Protein AF-A0A8S9L571-F1 (afdb_monomer)

Solvent-accessible surface area (backbone atoms only — not comparable to full-atom values): 12052 Å² total; per-residue (Å²): 140,82,84,81,72,84,77,60,64,69,62,56,54,54,51,51,52,51,51,52,52,53,50,51,54,52,52,52,53,50,52,54,52,49,55,51,51,52,53,53,51,50,51,54,49,54,54,48,53,52,49,52,56,48,51,53,53,51,50,56,49,49,51,56,51,50,52,58,46,54,52,49,52,52,53,52,50,50,51,54,48,52,55,50,48,55,52,50,51,48,54,49,51,53,33,52,47,52,47,47,58,59,61,56,60,64,60,52,68,62,55,65,74,49,74,81,46,97,85,6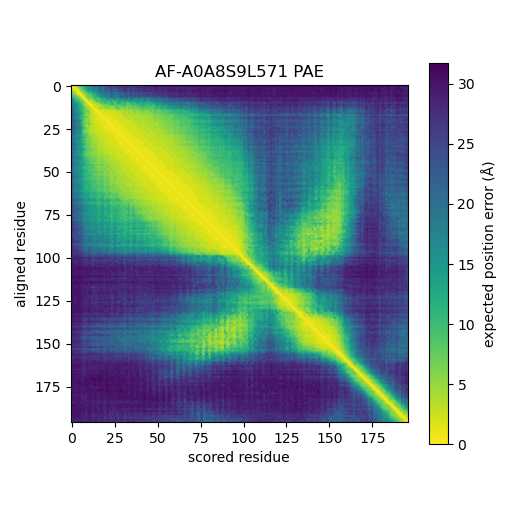7,61,67,66,62,55,51,50,54,52,57,53,52,53,53,55,34,58,52,29,64,66,47,45,63,63,49,51,53,56,61,50,61,68,71,52,82,80,84,72,76,86,80,73,76,87,80,80,73,84,77,82,84,81,90,76,90,71,83,88,75,80,87,83,89,80,82,82,93,83,70,86,79,81,76,80,133

Radius of gyration: 46.78 Å; Cα contacts (8 Å, |Δi|>4): 27; chains: 1; bounding box: 89×38×155 Å

pLDDT: mean 74.62, std 20.35, range [36.88, 98.44]

Sequence (196 aa):
MRSSGPIDERGGLNLLGSAIEASHREAMIYRFKAKKAEKDLARMRDEMLARDAQLARDHARAVRKAERKGKREIVELMKTHASQFQVEYRNLKDAFTSLSDFRECRGSVGSLWKTRADDYVFEKEMELMKGGMKDHARAEALIPPIDGRIQGFWDPILVSPDTIETTTEFSGDCGEVDRHADAFGASLSGDFYFEP

Structure (mmCIF, N/CA/C/O backbone):
data_AF-A0A8S9L571-F1
#
_entry.id   AF-A0A8S9L571-F1
#
loop_
_atom_site.group_PDB
_atom_site.id
_atom_site.type_symbol
_atom_site.label_atom_id
_atom_site.label_alt_id
_atom_site.label_comp_id
_atom_site.label_asym_id
_atom_site.label_entity_id
_atom_site.label_seq_id
_atom_site.pdbx_PDB_ins_code
_atom_site.Cartn_x
_atom_site.Cartn_y
_atom_site.Cartn_z
_atom_site.occupancy
_atom_site.B_iso_or_equiv
_atom_site.auth_seq_id
_atom_site.auth_comp_id
_atom_site.auth_asym_id
_atom_site.auth_atom_id
_atom_site.pdbx_PDB_model_num
ATOM 1 N N . MET A 1 1 ? 33.410 22.262 -88.755 1.00 43.38 1 MET A N 1
ATOM 2 C CA . MET A 1 1 ? 33.967 20.915 -88.510 1.00 43.38 1 MET A CA 1
ATOM 3 C C . MET A 1 1 ? 34.550 20.879 -87.101 1.00 43.38 1 MET A C 1
ATOM 5 O O . MET A 1 1 ? 35.574 21.506 -86.876 1.00 43.38 1 MET A O 1
ATOM 9 N N . ARG A 1 2 ? 33.887 20.229 -86.135 1.00 41.31 2 ARG A N 1
ATOM 10 C CA . ARG A 1 2 ? 34.512 19.855 -84.854 1.00 41.31 2 ARG A CA 1
ATOM 11 C C . ARG A 1 2 ? 34.669 18.341 -84.869 1.00 41.31 2 ARG A C 1
ATOM 13 O O . ARG A 1 2 ? 33.676 17.624 -84.894 1.00 41.31 2 ARG A O 1
ATOM 20 N N . SER A 1 3 ? 35.917 17.899 -84.957 1.00 45.97 3 SER A N 1
ATOM 21 C CA . SER A 1 3 ? 36.306 16.496 -84.863 1.00 45.97 3 SER A CA 1
ATOM 22 C C . SER A 1 3 ? 36.017 16.010 -83.441 1.00 45.97 3 SER A C 1
ATOM 24 O O . SER A 1 3 ? 36.618 16.515 -82.494 1.00 45.97 3 SER A O 1
ATOM 26 N N . SER A 1 4 ? 35.063 15.090 -83.284 1.00 51.41 4 SER A N 1
ATOM 27 C CA . SER A 1 4 ? 34.930 14.302 -82.055 1.00 51.41 4 SER A CA 1
ATOM 28 C C . SER A 1 4 ? 35.933 13.159 -82.154 1.00 51.41 4 SER A C 1
ATOM 30 O O . SER A 1 4 ? 35.751 12.247 -82.957 1.00 51.41 4 SER A O 1
ATOM 32 N N . GLY A 1 5 ? 37.028 13.258 -81.400 1.00 61.16 5 GLY A N 1
ATOM 33 C CA . GLY A 1 5 ? 37.978 12.158 -81.243 1.00 61.16 5 GLY A CA 1
ATOM 34 C C . GLY A 1 5 ? 37.332 10.980 -80.501 1.00 61.16 5 GLY A C 1
ATOM 35 O O . GLY A 1 5 ? 36.377 11.195 -79.750 1.00 61.16 5 GLY A O 1
ATOM 36 N N . PRO A 1 6 ? 37.816 9.742 -80.707 1.00 54.81 6 PRO A N 1
ATOM 37 C CA . PRO A 1 6 ? 37.241 8.565 -80.073 1.00 54.81 6 PRO A CA 1
ATOM 38 C C . PRO A 1 6 ? 37.424 8.675 -78.557 1.00 54.81 6 PRO A C 1
ATOM 40 O O . PRO A 1 6 ? 38.544 8.809 -78.065 1.00 54.81 6 PRO A O 1
ATOM 43 N N . ILE A 1 7 ? 36.314 8.659 -77.820 1.00 60.38 7 ILE A N 1
ATOM 44 C CA . ILE A 1 7 ? 36.330 8.519 -76.365 1.00 60.38 7 ILE A CA 1
ATOM 45 C C . ILE A 1 7 ? 36.951 7.150 -76.081 1.00 60.38 7 ILE A C 1
ATOM 47 O O . ILE A 1 7 ? 36.473 6.137 -76.585 1.00 60.38 7 ILE A O 1
ATOM 51 N N . ASP A 1 8 ? 38.042 7.124 -75.319 1.00 58.91 8 ASP A N 1
ATOM 52 C CA . ASP A 1 8 ? 38.691 5.887 -74.890 1.00 58.91 8 ASP A CA 1
ATOM 53 C 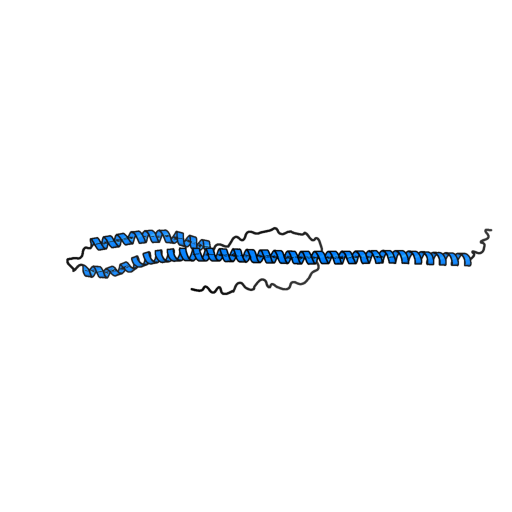C . ASP A 1 8 ? 37.778 5.161 -73.887 1.00 58.91 8 ASP A C 1
ATOM 55 O O . ASP A 1 8 ? 37.855 5.358 -72.673 1.00 58.91 8 ASP A O 1
ATOM 59 N N . GLU A 1 9 ? 36.853 4.351 -74.410 1.00 62.47 9 GLU A N 1
ATOM 60 C CA . GLU A 1 9 ? 35.864 3.570 -73.653 1.00 62.47 9 GLU A CA 1
ATOM 61 C C . GLU A 1 9 ? 36.517 2.697 -72.569 1.00 62.47 9 GLU A C 1
ATOM 63 O O . GLU A 1 9 ? 35.931 2.469 -71.509 1.00 62.47 9 GLU A O 1
ATOM 68 N N . ARG A 1 10 ? 37.770 2.269 -72.777 1.00 61.88 10 ARG A N 1
ATOM 69 C CA . ARG A 1 10 ? 38.539 1.508 -71.782 1.00 61.88 10 ARG A CA 1
ATOM 70 C C . ARG A 1 10 ? 38.936 2.350 -70.570 1.00 61.88 10 ARG A C 1
ATOM 72 O O . ARG A 1 10 ? 38.896 1.844 -69.452 1.00 61.88 10 ARG A O 1
ATOM 79 N N . GLY A 1 11 ? 39.276 3.625 -70.760 1.00 68.94 11 GLY A N 1
ATOM 80 C CA . GLY A 1 11 ? 39.595 4.542 -69.663 1.00 68.94 11 GLY A CA 1
ATOM 81 C C . GLY A 1 11 ? 38.384 4.834 -68.769 1.00 68.94 11 GLY A C 1
ATOM 82 O O . GLY A 1 11 ? 38.498 4.814 -67.542 1.00 68.94 11 GLY A O 1
ATOM 83 N N . GLY A 1 12 ? 37.206 5.030 -69.371 1.00 73.94 12 GLY A N 1
ATOM 84 C CA . GLY A 1 12 ? 35.953 5.279 -68.645 1.00 73.94 12 GLY A CA 1
ATOM 85 C C . GLY A 1 12 ? 35.478 4.089 -67.801 1.00 73.94 12 GLY A C 1
ATOM 86 O O . GLY A 1 12 ? 35.046 4.272 -66.661 1.00 73.94 12 GLY A O 1
ATOM 87 N N . LEU A 1 13 ? 35.615 2.862 -68.317 1.00 74.62 13 LEU A N 1
ATOM 88 C CA . LEU A 1 13 ? 35.240 1.635 -67.599 1.00 74.62 13 LEU A CA 1
ATOM 89 C C . LEU A 1 13 ? 36.106 1.392 -66.347 1.00 74.62 13 LEU A C 1
ATOM 91 O O . LEU A 1 13 ? 35.585 0.982 -65.309 1.00 74.62 13 LEU A O 1
ATOM 95 N N . ASN A 1 14 ? 37.403 1.715 -66.400 1.00 80.19 14 ASN A N 1
ATOM 96 C CA . ASN A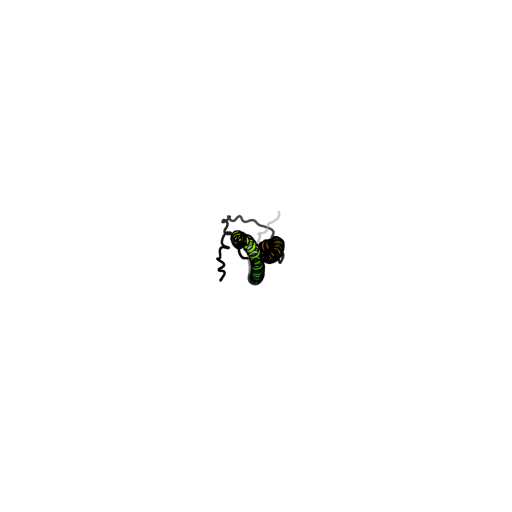 1 14 ? 38.316 1.579 -65.256 1.00 80.19 14 ASN A CA 1
ATOM 97 C C . ASN A 1 14 ? 38.022 2.591 -64.128 1.00 80.19 14 ASN A C 1
ATOM 99 O O . ASN A 1 14 ? 38.144 2.268 -62.941 1.00 80.19 14 ASN A O 1
ATOM 103 N N . LEU A 1 15 ? 37.596 3.808 -64.486 1.00 86.06 15 LEU A N 1
ATOM 104 C CA . LEU A 1 15 ? 37.177 4.848 -63.537 1.00 86.06 15 LEU A CA 1
ATOM 105 C C . LEU A 1 15 ? 35.889 4.459 -62.803 1.00 86.06 15 LEU A C 1
ATOM 107 O O . LEU A 1 15 ? 35.807 4.603 -61.583 1.00 86.06 15 LEU A O 1
ATOM 111 N N . LEU A 1 16 ? 34.907 3.914 -63.529 1.00 88.44 16 LEU A N 1
ATOM 112 C CA . LEU A 1 16 ? 33.658 3.425 -62.945 1.00 88.44 16 LEU A CA 1
ATOM 113 C C . LEU A 1 16 ? 33.908 2.264 -61.970 1.00 88.44 16 LEU A C 1
ATOM 115 O O . LEU A 1 16 ? 33.371 2.271 -60.863 1.00 88.44 16 LEU A O 1
ATOM 119 N N . GLY A 1 17 ? 34.761 1.304 -62.345 1.00 91.12 17 GLY A N 1
ATOM 120 C CA . GLY A 1 17 ? 35.149 0.199 -61.463 1.00 91.12 17 GLY A CA 1
ATOM 121 C C . GLY A 1 17 ? 35.799 0.685 -60.162 1.00 91.12 17 GLY A C 1
ATOM 122 O O . GLY A 1 17 ? 35.406 0.253 -59.079 1.00 91.12 17 GLY A O 1
ATOM 123 N N . SER A 1 18 ? 36.709 1.660 -60.256 1.00 91.75 18 SER A N 1
ATOM 124 C CA . SER A 1 18 ? 37.362 2.272 -59.085 1.00 91.75 18 SER A CA 1
ATOM 125 C C . SER A 1 18 ? 36.369 3.009 -58.175 1.00 91.75 18 SER A C 1
ATOM 127 O O . SER A 1 18 ? 36.456 2.912 -56.951 1.00 91.75 18 SER A O 1
ATOM 129 N N . ALA A 1 19 ? 35.398 3.722 -58.755 1.00 92.88 19 ALA A N 1
ATOM 130 C CA . ALA A 1 19 ? 34.364 4.430 -58.000 1.00 92.88 19 ALA A CA 1
ATOM 131 C C . ALA A 1 19 ? 33.420 3.468 -57.257 1.00 92.88 19 ALA A C 1
ATOM 133 O O . ALA A 1 19 ? 33.077 3.710 -56.098 1.00 92.88 19 ALA A O 1
ATOM 134 N N . ILE A 1 20 ? 33.040 2.352 -57.891 1.00 93.38 20 ILE A N 1
ATOM 135 C CA . ILE A 1 20 ? 32.232 1.299 -57.257 1.00 93.38 20 ILE A CA 1
ATOM 136 C C . ILE A 1 20 ? 33.006 0.657 -56.103 1.00 93.38 20 ILE A C 1
ATOM 138 O O . ILE A 1 20 ? 32.446 0.458 -55.024 1.00 93.38 20 ILE A O 1
ATOM 142 N N . GLU A 1 21 ? 34.294 0.365 -56.295 1.00 94.19 21 GLU A N 1
ATOM 143 C CA . GLU A 1 21 ? 35.125 -0.226 -55.247 1.00 94.19 21 GLU A CA 1
ATOM 144 C C . GLU A 1 21 ? 35.305 0.723 -54.050 1.00 94.19 21 GLU A C 1
ATOM 146 O O . GLU A 1 21 ? 35.172 0.300 -52.898 1.00 94.19 21 GLU A O 1
ATOM 151 N N . ALA A 1 22 ? 35.534 2.017 -54.299 1.00 95.94 22 ALA A N 1
ATOM 152 C CA . ALA A 1 22 ? 35.599 3.037 -53.253 1.00 95.94 22 ALA A CA 1
ATOM 153 C C . ALA A 1 22 ? 34.271 3.146 -52.484 1.00 95.94 22 ALA A C 1
ATOM 155 O O . ALA A 1 22 ? 34.263 3.068 -51.254 1.00 95.94 22 ALA A O 1
ATOM 156 N N . SER A 1 23 ? 33.144 3.215 -53.201 1.00 96.19 23 SER A N 1
ATOM 157 C CA . SER A 1 23 ? 31.805 3.257 -52.603 1.00 96.19 23 SER A CA 1
ATOM 158 C C . SER A 1 23 ? 31.514 2.014 -51.752 1.00 96.19 23 SER A C 1
ATOM 160 O O . SER A 1 23 ? 30.985 2.116 -50.643 1.00 96.19 23 SER A O 1
ATOM 162 N N . HIS A 1 24 ? 31.923 0.830 -52.216 1.00 97.31 24 HIS A N 1
ATOM 163 C CA . HIS A 1 24 ? 31.774 -0.409 -51.460 1.00 97.31 24 HIS A CA 1
ATOM 164 C C . HIS A 1 24 ? 32.578 -0.388 -50.151 1.00 97.31 24 HIS A C 1
ATOM 166 O O . HIS A 1 24 ? 32.056 -0.756 -49.093 1.00 97.31 24 HIS A O 1
ATOM 172 N N . ARG A 1 25 ? 33.832 0.083 -50.198 1.00 96.12 25 ARG A N 1
ATOM 173 C CA . ARG A 1 25 ? 34.688 0.227 -49.008 1.00 96.12 25 ARG A CA 1
ATOM 174 C C . ARG A 1 25 ? 34.088 1.213 -48.002 1.00 96.12 25 ARG A C 1
ATOM 176 O O . ARG A 1 25 ? 34.035 0.904 -46.812 1.00 96.12 25 ARG A O 1
ATOM 183 N N . GLU A 1 26 ? 33.575 2.352 -48.461 1.00 96.56 26 GLU A N 1
ATOM 184 C CA . GLU A 1 26 ? 32.891 3.329 -47.604 1.00 96.56 26 GLU A CA 1
ATOM 185 C C . GLU A 1 26 ? 31.634 2.740 -46.949 1.00 96.56 26 GLU A C 1
ATOM 187 O O . GLU A 1 26 ? 31.469 2.828 -45.728 1.00 96.56 26 GLU A O 1
ATOM 192 N N . ALA A 1 27 ? 30.782 2.060 -47.723 1.00 97.06 27 ALA A N 1
ATOM 193 C CA . ALA A 1 27 ? 29.576 1.415 -47.209 1.00 97.06 27 ALA A CA 1
ATOM 194 C C . ALA A 1 27 ? 29.890 0.375 -46.117 1.00 97.06 27 ALA A C 1
ATOM 196 O O . ALA A 1 27 ? 29.179 0.292 -45.110 1.00 97.06 27 ALA A O 1
ATOM 197 N N . MET A 1 28 ? 30.975 -0.391 -46.270 1.00 96.88 28 MET A N 1
ATOM 198 C CA . MET A 1 28 ? 31.427 -1.351 -45.257 1.00 96.88 28 MET A CA 1
ATOM 199 C C . MET A 1 28 ? 31.863 -0.669 -43.955 1.00 96.88 28 MET A C 1
ATOM 201 O O . MET A 1 28 ? 31.518 -1.144 -42.869 1.00 96.88 28 MET A O 1
ATOM 205 N N . ILE A 1 29 ? 32.549 0.475 -44.039 1.00 97.19 29 ILE A N 1
ATOM 206 C CA . ILE A 1 29 ? 32.945 1.262 -42.862 1.00 97.19 29 ILE A CA 1
ATOM 207 C C . ILE A 1 29 ? 31.708 1.795 -42.126 1.00 97.19 29 ILE A C 1
ATOM 209 O O . ILE A 1 29 ? 31.632 1.683 -40.899 1.00 97.19 29 ILE A O 1
ATOM 213 N N . TYR A 1 30 ? 30.721 2.336 -42.846 1.00 97.25 30 TYR A N 1
ATOM 214 C CA . TYR A 1 30 ? 29.480 2.820 -42.232 1.00 97.25 30 TYR A CA 1
ATOM 215 C C . TYR A 1 30 ? 28.689 1.698 -41.562 1.00 97.25 30 TYR A C 1
ATOM 217 O O . TYR A 1 30 ? 28.278 1.855 -40.414 1.00 97.25 30 TYR A O 1
ATOM 225 N N . ARG A 1 31 ? 28.539 0.543 -42.221 1.00 97.69 31 ARG A N 1
ATOM 226 C CA . ARG A 1 31 ? 27.874 -0.632 -41.631 1.00 97.69 31 ARG A CA 1
ATOM 227 C C . ARG A 1 31 ? 28.564 -1.099 -40.353 1.00 97.69 31 ARG A C 1
ATOM 229 O O . ARG A 1 31 ? 27.891 -1.409 -39.375 1.00 97.69 31 ARG A O 1
ATOM 236 N N . PHE A 1 32 ? 29.896 -1.123 -40.333 1.00 97.00 32 PHE A N 1
ATOM 237 C CA . PHE A 1 32 ? 30.651 -1.479 -39.133 1.00 97.00 32 PHE A CA 1
ATOM 238 C C . PHE A 1 32 ? 30.404 -0.489 -37.985 1.00 97.00 32 PHE A C 1
ATOM 240 O O . PHE A 1 32 ? 30.131 -0.909 -36.858 1.00 97.00 32 PHE A O 1
ATOM 247 N N . LYS A 1 33 ? 30.448 0.820 -38.271 1.00 97.75 33 LYS A N 1
ATOM 248 C CA . LYS A 1 33 ? 30.155 1.873 -37.285 1.00 97.75 33 LYS A CA 1
ATOM 249 C C . LYS A 1 33 ? 28.720 1.776 -36.758 1.00 97.75 33 LYS A C 1
ATOM 251 O O . LYS A 1 33 ? 28.53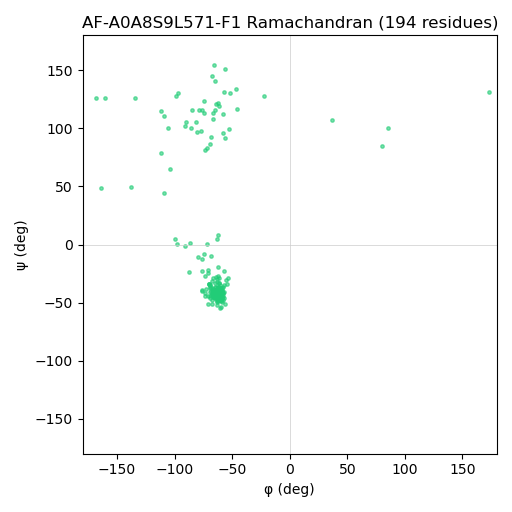1 1.811 -35.545 1.00 97.75 33 LYS A O 1
ATOM 256 N N . ALA A 1 34 ? 27.739 1.590 -37.643 1.00 97.94 34 ALA A N 1
ATOM 257 C CA . ALA A 1 34 ? 26.333 1.421 -37.279 1.00 97.94 34 ALA A CA 1
ATOM 258 C C . ALA A 1 34 ? 26.137 0.203 -36.366 1.00 97.94 34 ALA A C 1
ATOM 260 O O . ALA A 1 34 ? 25.592 0.331 -35.276 1.00 97.94 34 ALA A O 1
ATOM 261 N N . LYS A 1 35 ? 26.708 -0.949 -36.734 1.00 98.00 35 LYS A N 1
ATOM 262 C CA . LYS A 1 35 ? 26.632 -2.175 -35.928 1.00 98.00 35 LYS A CA 1
ATOM 263 C C . LYS A 1 35 ? 27.266 -2.021 -34.542 1.00 98.00 35 LYS A C 1
ATOM 265 O O . LYS A 1 35 ? 26.819 -2.650 -33.585 1.00 98.00 35 LYS A O 1
ATOM 270 N N . LYS A 1 36 ? 28.325 -1.214 -34.414 1.00 97.94 36 LYS A N 1
ATOM 271 C CA . LYS A 1 36 ? 28.920 -0.897 -33.108 1.00 97.94 36 LYS A CA 1
ATOM 272 C C . LYS A 1 36 ? 27.958 -0.057 -32.260 1.00 97.94 36 LYS A C 1
ATOM 274 O O . LYS A 1 36 ? 27.701 -0.425 -31.119 1.00 97.94 36 LYS A O 1
ATOM 279 N N . ALA A 1 37 ? 27.383 0.996 -32.840 1.00 98.06 37 ALA A N 1
ATOM 280 C CA . ALA A 1 37 ? 26.411 1.848 -32.160 1.00 98.06 37 ALA A CA 1
ATOM 281 C C . ALA A 1 37 ? 25.143 1.080 -31.743 1.00 98.06 37 ALA A C 1
ATOM 283 O O . ALA A 1 37 ? 24.668 1.250 -30.625 1.00 98.06 37 ALA A O 1
ATOM 284 N N . GLU A 1 38 ? 24.633 0.180 -32.587 1.00 98.12 38 GLU A N 1
ATOM 285 C CA . GLU A 1 38 ? 23.490 -0.685 -32.259 1.00 98.12 38 GLU A CA 1
ATOM 286 C C . GLU A 1 38 ? 23.767 -1.579 -31.046 1.00 98.12 38 GLU A C 1
ATOM 288 O O . GLU A 1 38 ? 22.922 -1.698 -30.160 1.00 98.12 38 GLU A O 1
ATOM 293 N N . LYS A 1 39 ? 24.964 -2.174 -30.965 1.00 98.31 39 LYS A N 1
ATOM 294 C CA . LYS A 1 39 ? 25.367 -2.975 -29.800 1.00 98.31 39 LYS A CA 1
ATOM 295 C C . LYS A 1 39 ? 25.460 -2.138 -28.528 1.00 98.31 39 LYS A C 1
ATOM 297 O O . LYS A 1 39 ? 25.062 -2.606 -27.465 1.00 98.31 39 LYS A O 1
ATOM 302 N N . ASP A 1 40 ? 25.987 -0.922 -28.629 1.00 98.12 40 ASP A N 1
ATOM 303 C CA . ASP A 1 40 ? 26.080 -0.010 -27.489 1.00 98.12 40 ASP A CA 1
ATOM 304 C C . ASP A 1 40 ? 24.687 0.433 -27.013 1.00 98.12 40 ASP A C 1
ATOM 306 O O . ASP A 1 40 ? 24.428 0.446 -25.811 1.00 98.12 40 ASP A O 1
ATOM 310 N N . LEU A 1 41 ? 23.761 0.705 -27.939 1.00 98.25 41 LEU A N 1
ATOM 311 C CA . LEU A 1 41 ? 22.359 0.994 -27.625 1.00 98.25 41 LEU A CA 1
ATOM 312 C C . LEU A 1 41 ? 21.655 -0.200 -26.971 1.00 98.25 41 LEU A C 1
ATOM 314 O O . LEU A 1 41 ? 20.942 -0.009 -25.989 1.00 98.25 41 LEU A O 1
ATOM 318 N N . ALA A 1 42 ? 21.859 -1.418 -27.483 1.00 98.38 42 ALA A N 1
ATOM 319 C CA . ALA A 1 42 ? 21.296 -2.630 -26.889 1.00 98.38 42 ALA A CA 1
ATOM 320 C C . ALA A 1 42 ? 21.780 -2.815 -25.444 1.00 98.38 42 ALA A C 1
ATOM 322 O O . ALA A 1 42 ? 20.963 -2.973 -24.543 1.00 98.38 42 ALA A O 1
ATOM 323 N N . ARG A 1 43 ? 23.089 -2.660 -25.200 1.00 98.31 43 ARG A N 1
ATOM 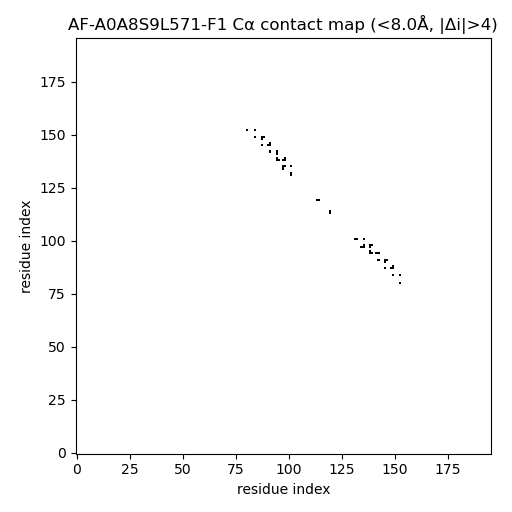324 C CA . ARG A 1 43 ? 23.661 -2.729 -23.848 1.00 98.31 43 ARG A CA 1
ATOM 325 C C . ARG A 1 43 ? 23.047 -1.690 -22.905 1.00 98.31 43 ARG A C 1
ATOM 327 O O . ARG A 1 43 ? 22.675 -2.030 -21.789 1.00 98.31 43 ARG A O 1
ATOM 334 N N . MET A 1 44 ? 22.908 -0.439 -23.347 1.00 98.19 44 MET A N 1
ATOM 335 C CA . MET A 1 44 ? 22.294 0.609 -22.519 1.00 98.19 44 MET A CA 1
ATOM 336 C C . MET A 1 44 ? 20.823 0.319 -22.201 1.00 98.19 44 MET A C 1
ATOM 338 O O . MET A 1 44 ? 20.375 0.603 -21.092 1.00 98.19 44 MET A O 1
ATOM 342 N N . ARG A 1 45 ? 20.070 -0.255 -23.149 1.00 98.44 45 ARG A N 1
ATOM 343 C CA . ARG A 1 45 ? 18.683 -0.683 -22.914 1.00 98.44 45 ARG A CA 1
ATOM 344 C C . ARG A 1 45 ? 18.612 -1.793 -21.871 1.00 98.44 45 ARG A C 1
ATOM 346 O O . ARG A 1 45 ? 17.807 -1.687 -20.953 1.00 98.44 45 ARG A O 1
ATOM 353 N N . ASP A 1 46 ? 19.477 -2.798 -21.966 1.00 98.38 46 ASP A N 1
ATOM 354 C CA . ASP A 1 46 ? 19.522 -3.896 -20.996 1.00 98.38 46 ASP A CA 1
ATOM 355 C C . ASP A 1 46 ? 19.872 -3.392 -19.586 1.00 98.38 46 ASP A C 1
ATOM 357 O O . ASP A 1 46 ? 19.239 -3.780 -18.604 1.00 98.38 46 ASP A O 1
ATOM 361 N N . GLU A 1 47 ? 20.836 -2.473 -19.474 1.00 98.25 47 GLU A N 1
ATOM 362 C CA . GLU A 1 47 ? 21.196 -1.835 -18.201 1.00 98.25 47 GLU A CA 1
ATOM 363 C C . GLU A 1 47 ? 20.043 -1.011 -17.611 1.00 98.25 47 GLU A C 1
ATOM 365 O O . GLU A 1 47 ? 19.810 -1.053 -16.401 1.00 98.25 47 GLU A O 1
ATOM 370 N N . MET A 1 48 ? 19.314 -0.270 -18.448 1.00 98.38 48 MET A N 1
ATOM 371 C CA . MET A 1 48 ? 18.148 0.512 -18.032 1.00 98.38 48 MET A CA 1
ATOM 372 C C . MET A 1 48 ? 17.035 -0.397 -17.510 1.00 98.38 48 MET A C 1
ATOM 374 O O . MET A 1 48 ? 16.576 -0.213 -16.386 1.00 98.38 48 MET A O 1
ATOM 378 N N . LEU A 1 49 ? 16.692 -1.446 -18.263 1.00 98.31 49 LEU A N 1
ATOM 379 C CA . LEU A 1 49 ? 15.697 -2.437 -17.851 1.00 98.31 49 LEU A CA 1
ATOM 380 C C . LEU A 1 49 ? 16.089 -3.133 -16.544 1.00 98.31 49 LEU A C 1
ATOM 382 O O . LEU A 1 49 ? 15.235 -3.388 -15.695 1.00 98.31 49 LEU A O 1
ATOM 386 N N . ALA A 1 50 ? 17.378 -3.417 -16.342 1.00 98.38 50 ALA A N 1
ATOM 387 C CA . ALA A 1 50 ? 17.860 -3.995 -15.093 1.00 98.38 50 ALA A CA 1
ATOM 388 C C . ALA A 1 50 ? 17.657 -3.047 -13.896 1.00 98.38 50 ALA A C 1
ATOM 390 O O . ALA A 1 50 ? 17.268 -3.503 -12.816 1.00 98.38 50 ALA A O 1
ATOM 391 N N . ARG A 1 51 ? 17.883 -1.738 -14.080 1.00 98.38 51 ARG A N 1
ATOM 392 C CA . ARG A 1 51 ? 17.630 -0.719 -13.046 1.00 98.38 51 ARG A CA 1
ATOM 393 C C . ARG A 1 51 ? 16.143 -0.578 -12.750 1.00 98.38 51 ARG A C 1
ATOM 395 O O . ARG A 1 51 ? 15.777 -0.601 -11.578 1.00 98.38 51 ARG A O 1
ATOM 402 N N . ASP A 1 52 ? 15.300 -0.522 -13.775 1.00 98.44 52 ASP A N 1
ATOM 403 C CA . ASP A 1 52 ? 13.846 -0.416 -13.607 1.00 98.44 52 ASP A CA 1
ATOM 404 C C . ASP A 1 52 ? 13.278 -1.649 -12.898 1.00 98.44 52 ASP A C 1
ATOM 406 O O . ASP A 1 52 ? 12.494 -1.534 -11.954 1.00 98.44 52 ASP A O 1
ATOM 410 N N . ALA A 1 53 ? 13.748 -2.846 -13.264 1.00 98.19 53 ALA A N 1
ATOM 411 C CA . ALA A 1 53 ? 13.378 -4.080 -12.579 1.00 98.19 53 ALA A CA 1
ATOM 412 C C . ALA A 1 53 ? 13.810 -4.075 -11.104 1.00 98.19 53 ALA A C 1
ATOM 414 O O . ALA A 1 53 ? 13.094 -4.595 -10.244 1.00 98.19 53 ALA A O 1
ATOM 415 N N . GLN A 1 54 ? 14.973 -3.501 -10.788 1.00 98.44 54 GLN A N 1
ATOM 416 C CA . GLN A 1 54 ? 15.435 -3.370 -9.410 1.00 98.44 54 GLN A CA 1
ATOM 417 C C . GLN A 1 54 ? 14.587 -2.361 -8.625 1.00 98.44 54 GLN A C 1
ATOM 419 O O . GLN A 1 54 ? 14.117 -2.686 -7.535 1.00 98.44 54 GLN A O 1
ATOM 424 N N . LEU A 1 55 ? 14.306 -1.195 -9.211 1.00 98.44 55 LEU A N 1
ATOM 425 C CA . LEU A 1 55 ? 13.444 -0.171 -8.626 1.00 98.44 55 LEU A CA 1
ATOM 426 C C . LEU A 1 55 ? 12.047 -0.728 -8.322 1.00 98.44 55 LEU A C 1
ATOM 428 O O . LEU A 1 55 ? 11.543 -0.560 -7.212 1.00 98.44 55 LEU A O 1
ATOM 432 N N . ALA A 1 56 ? 11.451 -1.464 -9.263 1.00 98.06 56 ALA A N 1
ATOM 433 C CA . ALA A 1 56 ? 10.149 -2.100 -9.080 1.00 98.06 56 ALA A CA 1
ATOM 434 C C . ALA A 1 56 ? 10.155 -3.101 -7.910 1.00 98.06 56 ALA A C 1
ATOM 436 O O . ALA A 1 56 ? 9.216 -3.144 -7.109 1.00 98.06 56 ALA A O 1
ATOM 437 N N . ARG A 1 57 ? 11.231 -3.887 -7.759 1.00 98.12 57 ARG A N 1
ATOM 438 C CA . ARG A 1 57 ? 11.387 -4.817 -6.627 1.00 98.12 57 ARG A CA 1
ATOM 439 C C . ARG A 1 57 ? 11.509 -4.082 -5.300 1.00 98.12 57 ARG A C 1
ATOM 441 O O . ARG A 1 57 ? 10.898 -4.518 -4.321 1.00 98.12 57 ARG A O 1
ATOM 448 N N . ASP A 1 58 ? 12.284 -3.007 -5.254 1.00 98.44 58 ASP A N 1
ATOM 449 C CA . ASP A 1 58 ? 12.498 -2.230 -4.035 1.00 98.44 58 ASP A CA 1
ATOM 450 C C . ASP A 1 58 ? 11.223 -1.485 -3.625 1.00 98.44 58 ASP A C 1
ATOM 452 O O . ASP A 1 58 ? 10.823 -1.555 -2.459 1.00 98.44 58 ASP A O 1
ATOM 456 N N . HIS A 1 59 ? 10.493 -0.921 -4.589 1.00 98.06 59 HIS A N 1
ATOM 457 C CA . HIS A 1 59 ? 9.165 -0.354 -4.368 1.00 98.06 59 HIS A CA 1
ATOM 458 C C . HIS A 1 59 ? 8.186 -1.403 -3.814 1.00 98.06 59 HIS A C 1
ATOM 460 O O . HIS A 1 59 ? 7.585 -1.209 -2.757 1.00 98.06 59 HIS A O 1
ATOM 466 N N . ALA A 1 60 ? 8.095 -2.584 -4.436 1.00 97.62 60 ALA A N 1
ATOM 467 C CA . ALA A 1 60 ? 7.238 -3.670 -3.950 1.00 97.62 60 ALA A CA 1
ATOM 468 C C . ALA A 1 60 ? 7.635 -4.180 -2.548 1.00 97.62 60 ALA A C 1
ATOM 470 O O . ALA A 1 60 ? 6.806 -4.720 -1.806 1.00 97.62 60 ALA A O 1
ATOM 471 N N . ARG A 1 61 ? 8.909 -4.061 -2.154 1.00 98.38 61 ARG A N 1
ATOM 472 C CA . ARG A 1 61 ? 9.361 -4.363 -0.784 1.00 98.38 61 ARG A CA 1
ATOM 473 C C . ARG A 1 61 ? 8.925 -3.276 0.196 1.00 98.38 61 ARG A C 1
ATOM 475 O O . ARG A 1 61 ? 8.467 -3.624 1.287 1.00 98.38 61 ARG A O 1
ATOM 482 N N . ALA A 1 62 ? 9.033 -2.006 -0.188 1.00 97.12 62 ALA A N 1
ATOM 483 C CA . ALA A 1 62 ? 8.602 -0.871 0.621 1.00 97.12 62 ALA A CA 1
ATOM 484 C C . ALA A 1 62 ? 7.091 -0.915 0.891 1.00 97.12 62 ALA A C 1
ATOM 486 O O . ALA A 1 62 ? 6.690 -0.892 2.055 1.00 97.12 62 ALA A O 1
ATOM 487 N N . VAL A 1 63 ? 6.273 -1.122 -0.148 1.00 96.69 63 VAL A N 1
ATOM 488 C CA . VAL A 1 63 ? 4.808 -1.252 -0.030 1.00 96.69 63 VAL A CA 1
ATOM 489 C C . VAL A 1 63 ? 4.432 -2.375 0.936 1.00 96.69 63 VAL A C 1
ATOM 491 O O . VAL A 1 63 ? 3.727 -2.143 1.914 1.00 96.69 63 VAL A O 1
ATOM 494 N N . ARG A 1 64 ? 4.991 -3.581 0.763 1.00 97.19 64 ARG A N 1
ATOM 495 C CA . ARG A 1 64 ? 4.724 -4.706 1.681 1.00 97.19 64 ARG A CA 1
ATOM 496 C C . ARG A 1 64 ? 5.169 -4.423 3.118 1.00 97.19 64 ARG A C 1
ATOM 498 O O . ARG A 1 64 ? 4.647 -5.017 4.061 1.00 97.19 64 ARG A O 1
ATOM 505 N N . LYS A 1 65 ? 6.194 -3.594 3.332 1.00 97.44 65 LYS A N 1
ATOM 506 C CA . LYS A 1 65 ? 6.633 -3.207 4.681 1.00 97.44 65 LYS A CA 1
ATOM 507 C C . LYS A 1 65 ? 5.643 -2.226 5.313 1.00 97.44 65 LYS A C 1
ATOM 509 O O . LYS A 1 65 ? 5.300 -2.422 6.479 1.00 97.44 65 LYS A O 1
ATOM 514 N N . ALA A 1 66 ? 5.185 -1.237 4.549 1.00 94.81 66 ALA A N 1
ATOM 515 C CA . ALA A 1 66 ? 4.172 -0.275 4.970 1.00 94.81 66 ALA A CA 1
ATOM 516 C C . ALA A 1 66 ? 2.841 -0.972 5.290 1.00 94.81 66 ALA A C 1
ATOM 518 O O . ALA A 1 66 ? 2.319 -0.811 6.386 1.00 94.81 66 ALA A O 1
ATOM 519 N N . GLU A 1 67 ? 2.374 -1.865 4.417 1.00 94.50 67 GLU A N 1
ATOM 520 C CA . GLU A 1 67 ? 1.145 -2.640 4.622 1.00 94.50 67 GLU A CA 1
ATOM 521 C C . GLU A 1 67 ? 1.194 -3.467 5.917 1.00 94.50 67 GLU A C 1
ATOM 523 O O . GLU A 1 67 ? 0.283 -3.417 6.743 1.00 94.50 67 GLU A O 1
ATOM 528 N N . ARG A 1 68 ? 2.297 -4.193 6.157 1.00 96.31 68 ARG A N 1
ATOM 529 C CA . ARG A 1 68 ? 2.476 -4.945 7.412 1.00 96.31 68 ARG A CA 1
ATOM 530 C C . ARG A 1 68 ? 2.529 -4.036 8.638 1.00 96.31 68 ARG A C 1
ATOM 532 O O . ARG A 1 68 ? 2.191 -4.490 9.727 1.00 96.31 68 ARG A O 1
ATOM 539 N N . LYS A 1 69 ? 3.006 -2.796 8.495 1.00 95.62 69 LYS A N 1
ATOM 540 C CA . LYS A 1 69 ? 3.015 -1.811 9.581 1.00 95.62 69 LYS A CA 1
ATOM 541 C C . LYS A 1 69 ? 1.592 -1.341 9.881 1.00 95.62 69 LYS A C 1
ATOM 543 O O . LYS A 1 69 ? 1.175 -1.502 11.022 1.00 95.62 69 LYS A O 1
ATOM 548 N N . GLY A 1 70 ? 0.842 -0.913 8.865 1.00 89.62 70 GLY A N 1
ATOM 549 C CA . GLY A 1 70 ? -0.555 -0.501 9.020 1.00 89.62 70 GLY A CA 1
ATOM 550 C C . GLY A 1 70 ? -1.431 -1.610 9.608 1.00 89.62 70 GLY A C 1
ATOM 551 O O . GLY A 1 70 ? -2.188 -1.376 10.542 1.00 89.62 70 GLY A O 1
ATOM 552 N N . LYS A 1 71 ? -1.246 -2.865 9.172 1.00 91.88 71 LYS A N 1
ATOM 553 C CA . LYS A 1 71 ? -1.951 -4.020 9.758 1.00 91.88 71 LYS A CA 1
ATOM 554 C C . LYS A 1 71 ? -1.680 -4.190 11.257 1.00 91.88 71 LYS A C 1
ATOM 556 O O . LYS A 1 71 ? -2.605 -4.493 12.002 1.00 91.88 71 LYS A O 1
ATOM 561 N N . ARG A 1 72 ? -0.438 -3.991 11.715 1.00 94.62 72 ARG A N 1
ATOM 562 C CA . ARG A 1 72 ? -0.111 -4.050 13.152 1.00 94.62 72 ARG A CA 1
ATOM 563 C C . ARG A 1 72 ? -0.751 -2.904 13.927 1.00 94.62 72 ARG A C 1
ATOM 565 O O . ARG A 1 72 ? -1.275 -3.144 15.005 1.00 94.62 72 ARG A O 1
ATOM 572 N N . GLU A 1 73 ? -0.723 -1.694 13.378 1.00 93.31 73 GLU A N 1
ATOM 573 C CA . GLU A 1 73 ? -1.338 -0.513 13.998 1.00 93.31 73 GLU A CA 1
ATOM 574 C C . GLU A 1 73 ? -2.854 -0.703 14.170 1.00 93.31 73 GLU A C 1
ATOM 576 O O . GLU A 1 73 ? -3.374 -0.468 15.258 1.00 93.31 73 GLU A O 1
ATOM 581 N N . ILE A 1 74 ? -3.544 -1.237 13.154 1.00 89.62 74 ILE A N 1
ATOM 582 C CA . ILE A 1 74 ? -4.976 -1.566 13.241 1.00 89.62 74 ILE A CA 1
ATOM 583 C C . ILE A 1 74 ? -5.232 -2.639 14.306 1.00 89.62 74 ILE A C 1
ATOM 585 O O . ILE A 1 74 ? -6.143 -2.488 15.113 1.00 89.62 74 ILE A O 1
ATOM 589 N N . VAL A 1 75 ? -4.435 -3.713 14.347 1.00 91.12 75 VAL A N 1
ATOM 590 C CA . VAL A 1 75 ? -4.599 -4.772 15.361 1.00 91.12 75 VAL A CA 1
ATOM 591 C C . VAL A 1 75 ? -4.445 -4.220 16.783 1.00 91.12 75 VAL A C 1
ATOM 593 O O . VAL A 1 75 ? -5.249 -4.552 17.651 1.00 91.12 75 VAL A O 1
ATOM 596 N N . GLU A 1 76 ? -3.451 -3.369 17.037 1.00 93.50 76 GLU A N 1
ATOM 597 C CA . GLU A 1 76 ? -3.262 -2.755 18.359 1.00 93.50 76 GLU A CA 1
ATOM 598 C C . GLU A 1 76 ? -4.385 -1.773 18.720 1.00 93.50 76 GLU A C 1
ATOM 600 O O . GLU A 1 76 ? -4.852 -1.753 19.865 1.00 93.50 76 GLU A O 1
ATOM 605 N N . LEU A 1 77 ? -4.890 -1.017 17.740 1.00 90.38 77 LEU A N 1
ATOM 606 C CA . LEU A 1 77 ? -6.071 -0.177 17.925 1.00 90.38 77 LEU A CA 1
ATOM 607 C C . LEU A 1 77 ? -7.285 -1.027 18.323 1.00 90.38 77 LEU A C 1
ATOM 609 O O . LEU A 1 77 ? -7.941 -0.721 19.315 1.00 90.38 77 LEU A O 1
ATOM 613 N N . MET A 1 78 ? -7.537 -2.136 17.619 1.00 90.44 78 MET A N 1
ATOM 614 C CA . MET A 1 78 ? -8.649 -3.046 17.920 1.00 90.44 78 MET A CA 1
ATOM 615 C C . MET A 1 78 ? -8.537 -3.681 19.308 1.00 90.44 78 MET A C 1
ATOM 617 O O . MET A 1 78 ? -9.546 -3.820 19.992 1.00 90.44 78 MET A O 1
ATOM 621 N N . LYS A 1 79 ? -7.330 -4.020 19.777 1.00 94.56 79 LYS A N 1
ATOM 622 C CA . LYS A 1 79 ? -7.130 -4.513 21.154 1.00 94.56 79 LYS A CA 1
ATOM 623 C C . LYS A 1 79 ? -7.465 -3.457 22.202 1.00 94.56 79 LYS A C 1
ATOM 6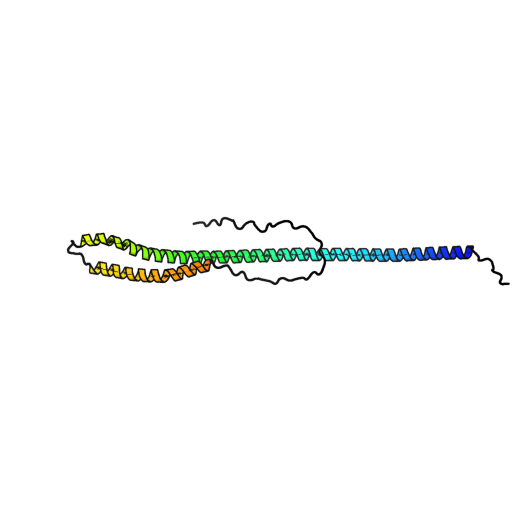25 O O . LYS A 1 79 ? -8.147 -3.753 23.185 1.00 94.56 79 LYS A O 1
ATOM 630 N N . THR A 1 80 ? -6.987 -2.231 21.994 1.00 93.94 80 THR A N 1
ATOM 631 C CA . THR A 1 80 ? -7.269 -1.094 22.884 1.00 93.94 80 THR A CA 1
ATOM 632 C C . THR A 1 80 ? -8.770 -0.855 22.966 1.00 93.94 80 THR A C 1
ATOM 634 O O . THR A 1 80 ? -9.339 -0.733 24.048 1.00 93.94 80 THR A O 1
ATOM 637 N N . HIS A 1 81 ? -9.412 -0.878 21.809 1.00 88.62 81 HIS A N 1
ATOM 638 C CA . HIS A 1 81 ? -10.834 -0.703 21.653 1.00 88.62 81 HIS A CA 1
ATOM 639 C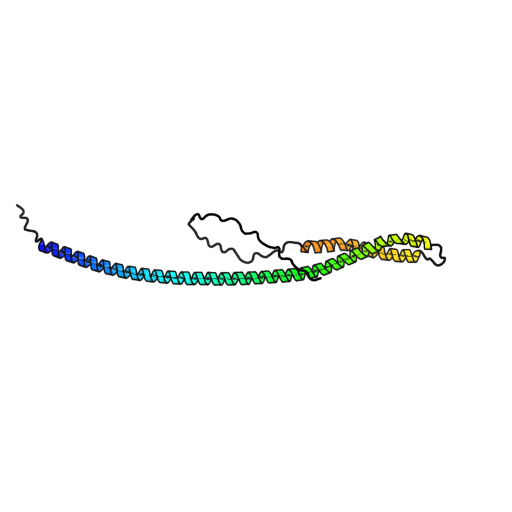 C . HIS A 1 81 ? -11.659 -1.796 22.337 1.00 88.62 81 HIS A C 1
ATOM 641 O O . HIS A 1 81 ? -12.544 -1.493 23.130 1.00 88.62 81 HIS A O 1
ATOM 647 N N . ALA A 1 82 ? -11.313 -3.068 22.118 1.00 89.06 82 ALA A N 1
ATOM 648 C CA . ALA A 1 82 ? -11.953 -4.201 22.781 1.00 89.06 82 ALA A CA 1
ATOM 649 C C . ALA A 1 82 ? -11.829 -4.109 24.310 1.00 89.06 82 ALA A C 1
ATOM 651 O O . ALA A 1 82 ? -12.791 -4.372 25.029 1.00 89.06 82 ALA A O 1
ATOM 652 N N . SER A 1 83 ? -10.666 -3.674 24.806 1.00 92.50 83 SER A N 1
ATOM 653 C CA . SER A 1 83 ? -10.423 -3.492 26.241 1.00 92.50 83 SER A CA 1
ATOM 654 C C . SER A 1 83 ? -11.297 -2.377 26.826 1.00 92.50 83 SER A C 1
ATOM 656 O O . SER A 1 83 ? -11.908 -2.550 27.878 1.00 92.50 83 SER A O 1
ATOM 658 N N . GLN A 1 84 ? -11.393 -1.238 26.136 1.00 91.94 84 GLN A N 1
ATOM 659 C CA . GLN A 1 84 ? -12.253 -0.126 26.550 1.00 91.94 84 GLN A CA 1
ATOM 660 C C . GLN A 1 84 ? -13.736 -0.503 26.492 1.00 91.94 84 GLN A C 1
ATOM 662 O O . GLN A 1 84 ? -14.470 -0.254 27.448 1.00 91.94 84 GLN A O 1
ATOM 667 N N . PHE A 1 85 ? -14.163 -1.170 25.418 1.00 88.75 85 PHE A N 1
ATOM 668 C CA . PHE A 1 85 ? -15.519 -1.686 25.276 1.00 88.75 85 PHE A CA 1
ATOM 669 C C . PHE A 1 85 ? -15.875 -2.650 26.409 1.00 88.75 85 PHE A C 1
ATOM 671 O O . PHE A 1 85 ? -16.939 -2.517 27.000 1.00 88.75 85 PHE A O 1
ATOM 678 N N . GLN A 1 86 ? -14.985 -3.579 26.774 1.00 92.50 86 GLN A N 1
ATOM 679 C CA . GLN A 1 86 ? -15.227 -4.518 27.872 1.00 92.50 86 GLN A CA 1
ATOM 680 C C . GLN A 1 86 ? -15.488 -3.795 29.205 1.00 92.50 86 GLN A C 1
ATOM 682 O O . GLN A 1 86 ? -16.372 -4.198 29.965 1.00 92.50 86 GLN A O 1
ATOM 687 N N . VAL A 1 87 ? -14.736 -2.726 29.486 1.00 93.19 87 VAL A N 1
ATOM 688 C CA . VAL A 1 87 ? -14.908 -1.909 30.697 1.00 93.19 87 VAL A CA 1
ATOM 689 C C . VAL A 1 87 ? -16.238 -1.159 30.667 1.00 93.19 87 VAL A C 1
ATOM 691 O O . VAL A 1 87 ? -17.013 -1.257 31.616 1.00 93.19 87 VAL A O 1
ATOM 694 N N . GLU A 1 88 ? -16.530 -0.445 29.580 1.00 90.44 88 GLU A N 1
ATOM 695 C CA . GLU A 1 88 ? -17.771 0.328 29.451 1.00 90.44 88 GLU A CA 1
ATOM 696 C C . GLU A 1 88 ? -19.008 -0.574 29.445 1.00 90.44 88 GLU A C 1
ATOM 698 O O . GLU A 1 88 ? -20.002 -0.270 30.100 1.00 90.44 88 GLU A O 1
ATOM 703 N N . TYR A 1 89 ? -18.931 -1.733 28.792 1.00 84.56 89 TYR A N 1
ATOM 704 C CA . TYR A 1 89 ? -20.003 -2.720 28.792 1.00 84.56 89 TYR A CA 1
ATOM 705 C C . TYR A 1 89 ? -20.266 -3.286 30.192 1.00 84.56 89 TYR A C 1
ATOM 707 O O . TYR A 1 89 ? -21.422 -3.463 30.581 1.00 84.56 89 TYR A O 1
ATOM 715 N N . ARG A 1 90 ? -19.218 -3.536 30.991 1.00 92.00 90 ARG A N 1
ATOM 716 C CA . ARG A 1 90 ? -19.388 -3.931 32.398 1.00 92.00 90 ARG A CA 1
ATOM 717 C C . ARG A 1 90 ? -20.077 -2.826 33.199 1.00 92.00 90 ARG A C 1
ATOM 719 O O . ARG A 1 90 ? -21.061 -3.113 33.871 1.00 92.00 90 ARG A O 1
ATOM 726 N N . ASN A 1 91 ? -19.625 -1.579 33.064 1.00 89.88 91 ASN A N 1
ATOM 727 C CA . ASN A 1 91 ? -20.247 -0.434 33.736 1.00 89.88 91 ASN A CA 1
ATOM 728 C C . ASN A 1 91 ? -21.728 -0.288 33.358 1.00 89.88 91 ASN A C 1
ATOM 730 O O . ASN A 1 91 ? -22.573 -0.034 34.216 1.00 89.88 91 ASN A O 1
ATOM 734 N N . LEU A 1 92 ? -22.046 -0.478 32.075 1.00 85.19 92 LEU A N 1
ATOM 735 C CA . LEU A 1 92 ? -23.414 -0.454 31.574 1.00 85.19 92 LEU A CA 1
ATOM 736 C C . LEU A 1 92 ? -24.255 -1.560 32.223 1.00 85.19 92 LEU A C 1
ATOM 738 O O . LEU A 1 92 ? -25.348 -1.297 32.723 1.00 85.19 92 LEU A O 1
ATOM 742 N N . LYS A 1 93 ? -23.735 -2.791 32.267 1.00 87.88 93 LYS A N 1
ATOM 743 C CA . LYS A 1 93 ? -24.401 -3.936 32.900 1.00 87.88 93 LYS A CA 1
ATOM 744 C C . LYS A 1 93 ? -24.650 -3.709 34.395 1.00 87.88 93 LYS A C 1
ATOM 746 O O . LYS A 1 93 ? -25.736 -4.028 34.880 1.00 87.88 93 LYS A O 1
ATOM 751 N N . ASP A 1 94 ? -23.691 -3.134 35.113 1.00 84.94 94 ASP A N 1
ATOM 752 C CA . ASP A 1 94 ? -23.817 -2.829 36.543 1.00 84.94 94 ASP A CA 1
ATOM 753 C C . ASP A 1 94 ? -24.879 -1.742 36.795 1.00 84.94 94 ASP A C 1
ATOM 755 O O . ASP A 1 94 ? -25.696 -1.859 37.717 1.00 84.94 94 ASP A O 1
ATOM 759 N N . ALA A 1 95 ? -24.945 -0.727 35.923 1.00 83.31 95 ALA A N 1
ATOM 760 C CA . ALA A 1 95 ? -26.002 0.281 35.955 1.00 83.31 95 ALA A CA 1
ATOM 761 C C . ALA A 1 95 ? -27.386 -0.352 35.718 1.00 83.31 95 ALA A C 1
ATOM 763 O O . ALA A 1 95 ? -28.309 -0.121 36.497 1.00 83.31 95 ALA A O 1
ATOM 764 N N . PHE A 1 96 ? -27.530 -1.215 34.706 1.00 76.75 96 PHE A N 1
ATOM 765 C CA . PHE A 1 96 ? -28.786 -1.929 34.437 1.00 76.75 96 PHE A CA 1
ATOM 766 C C . PHE A 1 96 ? -29.188 -2.911 35.541 1.00 76.75 96 PHE A C 1
ATOM 768 O O . PHE A 1 96 ? -30.382 -3.084 35.790 1.00 76.75 96 PHE A O 1
ATOM 775 N N . THR A 1 97 ? -28.223 -3.540 36.212 1.00 82.81 97 THR A N 1
ATOM 776 C CA . THR A 1 97 ? -28.491 -4.415 37.364 1.00 82.81 97 THR A CA 1
ATOM 777 C C . THR A 1 97 ? -29.086 -3.593 38.506 1.00 82.81 97 THR A C 1
ATOM 779 O O . THR A 1 97 ? -30.174 -3.907 38.975 1.00 82.81 97 THR A O 1
ATOM 782 N N . SER A 1 98 ? -28.486 -2.438 38.815 1.00 75.56 98 SER A N 1
ATOM 783 C CA . SER A 1 98 ? -29.030 -1.479 39.791 1.00 75.56 98 SER A CA 1
ATOM 784 C C . SER A 1 98 ? -30.449 -0.998 39.436 1.00 75.56 98 SER A C 1
ATOM 786 O O . SER A 1 98 ? -31.293 -0.818 40.314 1.00 75.56 98 SER A O 1
ATOM 788 N N . LEU A 1 99 ? -30.753 -0.807 38.143 1.00 72.81 99 LEU A N 1
ATOM 789 C CA . LEU A 1 99 ? -32.112 -0.476 37.686 1.00 72.81 99 LEU A CA 1
ATOM 790 C C . LEU A 1 99 ? -33.095 -1.649 37.827 1.00 72.81 99 LEU A C 1
ATOM 792 O O . LEU A 1 99 ? -34.287 -1.431 38.061 1.00 72.81 99 LEU A O 1
ATOM 796 N N . SER A 1 100 ? -32.623 -2.880 37.638 1.00 66.19 100 SER A N 1
ATOM 797 C CA . SER A 1 100 ? -33.446 -4.093 37.675 1.00 66.19 100 SER A CA 1
ATOM 798 C C . SER A 1 100 ? -33.795 -4.495 39.106 1.00 66.19 100 SER A C 1
ATOM 800 O O . SER A 1 100 ? -34.960 -4.798 39.362 1.00 66.19 100 SER A O 1
ATOM 802 N N . ASP A 1 101 ? -32.855 -4.366 40.047 1.00 62.44 101 ASP A N 1
ATOM 803 C CA . ASP A 1 101 ? -33.088 -4.567 41.485 1.00 62.44 101 ASP A CA 1
ATOM 804 C C . ASP A 1 101 ? -34.208 -3.638 42.000 1.00 62.44 101 ASP A C 1
ATOM 806 O O . ASP A 1 101 ? -35.052 -4.023 42.812 1.00 62.44 101 ASP A O 1
ATOM 810 N N . PHE A 1 102 ? -34.308 -2.423 41.446 1.00 56.47 102 PHE A N 1
ATOM 811 C CA . PHE A 1 102 ? -35.416 -1.509 41.737 1.00 56.47 102 PHE A CA 1
ATOM 812 C C . PHE A 1 102 ? -36.764 -1.979 41.158 1.00 56.47 102 PHE A C 1
ATOM 814 O O . PHE A 1 102 ? -37.813 -1.772 41.771 1.00 56.47 102 PHE A O 1
ATOM 821 N N . ARG A 1 103 ? -36.779 -2.631 39.987 1.00 59.22 103 ARG A N 1
ATOM 822 C CA . ARG A 1 103 ? -38.010 -3.225 39.429 1.00 59.22 103 ARG A CA 1
ATOM 823 C C . ARG A 1 103 ? -38.459 -4.450 40.228 1.00 59.22 103 ARG A C 1
ATOM 825 O O . ARG A 1 103 ? -39.666 -4.656 40.372 1.00 59.22 103 ARG A O 1
ATOM 832 N N . GLU A 1 104 ? -37.520 -5.224 40.770 1.00 58.44 104 GLU A N 1
ATOM 833 C CA . GLU A 1 104 ? -37.789 -6.388 41.624 1.00 58.44 104 GLU A CA 1
ATOM 834 C C . GLU A 1 104 ? -38.337 -5.991 43.011 1.00 58.44 104 GLU A C 1
ATOM 836 O O . GLU A 1 104 ? -39.145 -6.717 43.595 1.00 58.44 104 GLU A O 1
ATOM 841 N N . CYS A 1 105 ? -38.088 -4.753 43.461 1.00 55.81 105 CYS A N 1
ATOM 842 C CA . CYS A 1 105 ? -38.775 -4.124 44.600 1.00 55.81 105 CYS A CA 1
ATOM 843 C C . CYS A 1 105 ? -40.297 -3.922 44.419 1.00 55.81 105 CYS A C 1
ATOM 845 O O . CYS A 1 105 ? -40.936 -3.318 45.276 1.00 55.81 105 CYS A O 1
ATOM 847 N N . ARG A 1 106 ? -40.929 -4.456 43.363 1.00 53.75 106 ARG A N 1
ATOM 848 C CA . ARG A 1 106 ? -42.392 -4.643 43.324 1.00 53.75 106 ARG A CA 1
ATOM 849 C C . ARG A 1 106 ? -42.873 -5.883 44.092 1.00 53.75 106 ARG A C 1
ATOM 851 O O . ARG A 1 106 ? -44.071 -6.010 44.337 1.00 53.75 106 ARG A O 1
ATOM 858 N N . GLY A 1 107 ? -41.963 -6.763 44.523 1.00 50.22 107 GLY A N 1
ATOM 859 C CA . GLY A 1 107 ? -42.249 -7.921 45.381 1.00 50.22 107 GLY A CA 1
ATOM 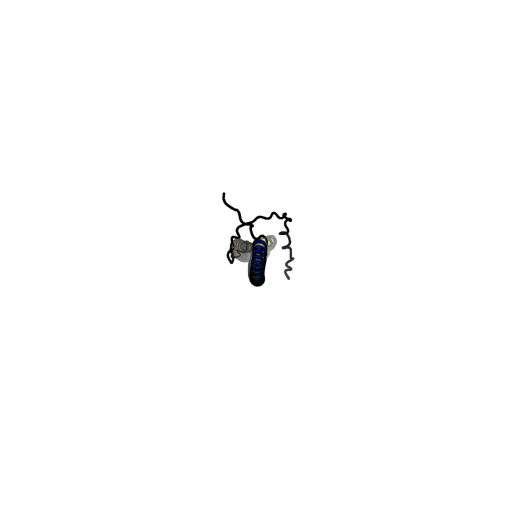860 C C . GLY A 1 107 ? -42.517 -7.593 46.860 1.00 50.22 107 GLY A C 1
ATOM 861 O O . GLY A 1 107 ? -42.975 -8.458 47.606 1.00 50.22 107 GLY A O 1
ATOM 862 N N . SER A 1 108 ? -42.323 -6.345 47.297 1.00 53.59 108 SER A N 1
ATOM 863 C CA . SER A 1 108 ? -42.702 -5.858 48.637 1.00 53.59 108 SER A CA 1
ATOM 864 C C . SER A 1 108 ? -44.219 -5.694 48.827 1.00 53.59 108 SER A C 1
ATOM 866 O O . SER A 1 108 ? -44.691 -5.455 49.933 1.00 53.59 108 SER A O 1
ATOM 868 N N . VAL A 1 109 ? -45.045 -5.994 47.817 1.00 50.94 109 VAL A N 1
ATOM 869 C CA . VAL A 1 109 ? -46.465 -6.317 48.076 1.00 50.94 109 VAL A CA 1
ATOM 870 C C . VAL A 1 109 ? -46.583 -7.507 49.056 1.00 50.94 109 VAL A C 1
ATOM 872 O O . VAL A 1 109 ? -47.572 -7.619 49.778 1.00 50.94 109 VAL A O 1
ATOM 875 N N . GLY A 1 110 ? -45.548 -8.354 49.170 1.00 52.06 110 GLY A N 1
ATOM 876 C CA . GLY A 1 110 ? -45.425 -9.373 50.217 1.00 52.06 110 GLY A CA 1
ATOM 877 C C . GLY A 1 110 ? -45.086 -8.839 51.622 1.00 52.06 110 GLY A C 1
ATOM 878 O O . GLY A 1 110 ? -45.487 -9.465 52.602 1.00 52.06 110 GLY A O 1
ATOM 879 N N . SER A 1 111 ? -44.408 -7.688 51.765 1.00 53.62 111 SER A N 1
ATOM 880 C CA . SER A 1 111 ? -44.170 -7.056 53.080 1.00 53.62 111 SER A CA 1
ATOM 881 C C . SER A 1 111 ? -45.420 -6.353 53.618 1.00 53.62 111 SER A C 1
ATOM 883 O O . SER A 1 111 ? -45.607 -6.300 54.833 1.00 53.62 111 SER A O 1
ATOM 885 N N . LEU A 1 112 ? -46.360 -5.970 52.744 1.00 53.34 112 LEU A N 1
ATOM 886 C CA . LEU A 1 112 ? -47.698 -5.502 53.132 1.00 53.34 112 LEU A CA 1
ATOM 887 C C . LEU A 1 112 ? -48.432 -6.512 54.044 1.00 53.34 112 LEU A C 1
ATOM 889 O O . LEU A 1 112 ? -49.126 -6.111 54.977 1.00 53.34 112 LEU A O 1
ATOM 893 N N . TRP A 1 113 ? -48.220 -7.819 53.841 1.00 50.50 113 TRP A N 1
ATOM 894 C CA . TRP A 1 113 ? -48.786 -8.890 54.677 1.00 50.50 113 TRP A CA 1
ATOM 895 C C . TRP A 1 113 ? -48.078 -9.071 56.036 1.00 50.50 113 TRP A C 1
ATOM 897 O O . TRP A 1 113 ? -48.614 -9.754 56.909 1.00 50.50 113 TRP A O 1
ATOM 907 N N . LYS A 1 114 ? -46.903 -8.456 56.248 1.00 53.38 114 LYS A N 1
ATOM 908 C CA . LYS A 1 114 ? -46.132 -8.508 57.508 1.00 53.38 114 LYS A CA 1
ATOM 909 C C . LYS A 1 114 ? -46.456 -7.387 58.502 1.00 53.38 114 LYS A C 1
ATOM 911 O O . LYS A 1 114 ? -45.968 -7.434 59.625 1.00 53.38 114 LYS A O 1
ATOM 916 N N . THR A 1 115 ? -47.355 -6.462 58.167 1.00 54.00 115 THR A N 1
ATOM 917 C CA . THR A 1 115 ? -47.855 -5.398 59.071 1.00 54.00 115 THR A CA 1
ATOM 918 C C . THR A 1 115 ? -48.631 -5.908 60.303 1.00 54.00 115 THR A C 1
ATOM 920 O O . THR A 1 115 ? -49.152 -5.115 61.080 1.00 54.00 115 THR A O 1
ATOM 923 N N . ARG A 1 116 ? -48.708 -7.231 60.504 1.00 54.19 116 ARG A N 1
ATOM 924 C CA . ARG A 1 116 ? -49.352 -7.898 61.646 1.00 54.19 116 ARG A CA 1
ATOM 925 C C . ARG A 1 116 ? -48.385 -8.316 62.764 1.00 54.19 116 ARG A C 1
ATOM 927 O O . ARG A 1 116 ? -48.832 -8.945 63.716 1.00 54.19 116 ARG A O 1
ATOM 934 N N . ALA A 1 117 ? -47.089 -8.036 62.618 1.00 59.28 117 ALA A N 1
ATOM 935 C CA . ALA A 1 117 ? -46.079 -8.271 63.644 1.00 59.28 117 ALA A CA 1
ATOM 936 C C . ALA A 1 117 ? -45.788 -6.962 64.398 1.00 59.28 117 ALA A C 1
ATOM 938 O O . ALA A 1 117 ? -45.510 -5.938 63.772 1.00 59.28 117 ALA A O 1
ATOM 939 N N . ASP A 1 118 ? -45.865 -6.997 65.730 1.00 59.91 118 ASP A N 1
ATOM 940 C CA . ASP A 1 118 ? -45.794 -5.808 66.596 1.00 59.91 118 ASP A CA 1
ATOM 941 C C . ASP A 1 118 ? -44.402 -5.133 66.619 1.00 59.91 118 ASP A C 1
ATOM 943 O O . ASP A 1 118 ? -44.255 -4.025 67.131 1.00 59.91 118 ASP A O 1
ATOM 947 N N . ASP A 1 119 ? -43.375 -5.772 66.050 1.00 73.38 119 ASP A N 1
ATOM 948 C CA . ASP A 1 119 ? -41.989 -5.294 65.952 1.00 73.38 119 ASP A CA 1
ATOM 949 C C . ASP A 1 119 ? -41.630 -4.686 64.578 1.00 73.38 119 ASP A C 1
ATOM 951 O O . ASP A 1 119 ? -40.481 -4.299 64.335 1.00 73.38 119 ASP A O 1
ATOM 955 N N . TYR A 1 120 ? -42.603 -4.563 63.669 1.00 64.81 120 TYR A N 1
ATOM 956 C CA . TYR A 1 120 ? -42.390 -4.018 62.331 1.00 64.81 120 TYR A CA 1
ATOM 957 C C . TYR A 1 120 ? -42.318 -2.484 62.314 1.00 64.81 120 TYR A C 1
ATOM 959 O O . TYR A 1 120 ? -43.309 -1.792 62.544 1.00 64.81 120 TYR A O 1
ATOM 967 N N . VAL A 1 121 ? -41.157 -1.931 61.949 1.00 67.06 121 VAL A N 1
ATOM 968 C CA . VAL A 1 121 ? -40.956 -0.480 61.796 1.00 67.06 121 VAL A CA 1
ATOM 969 C C . VAL A 1 121 ? -40.879 -0.117 60.313 1.00 67.06 121 VAL A C 1
ATOM 971 O O . VAL A 1 121 ? -39.833 -0.257 59.677 1.00 67.06 121 VAL A O 1
ATOM 974 N N . PHE A 1 122 ? -41.990 0.395 59.774 1.00 63.22 122 PHE A N 1
ATOM 975 C CA . PHE A 1 122 ? -42.123 0.843 58.377 1.00 63.22 122 PHE A CA 1
ATOM 976 C C . PHE A 1 122 ? -41.072 1.893 57.973 1.00 63.22 122 PHE A C 1
ATOM 978 O O . PHE A 1 122 ? -40.630 1.938 56.828 1.00 63.22 122 PHE A O 1
ATOM 985 N N . GLU A 1 123 ? -40.615 2.711 58.924 1.00 71.25 123 GLU A N 1
ATOM 986 C CA . GLU A 1 123 ? -39.622 3.763 58.693 1.00 71.25 123 GLU A CA 1
ATOM 987 C C . GLU A 1 123 ? -38.269 3.206 58.220 1.00 71.25 123 GLU A C 1
ATOM 989 O O . GLU A 1 123 ? -37.666 3.774 57.316 1.00 71.25 123 GLU A O 1
ATOM 994 N N . LYS A 1 124 ? -37.845 2.039 58.726 1.00 71.62 124 LYS A N 1
ATOM 995 C CA . LYS A 1 124 ? -36.596 1.372 58.320 1.00 71.62 124 LYS A CA 1
ATOM 996 C C . LYS A 1 124 ? -36.669 0.810 56.895 1.00 71.62 124 LYS A C 1
ATOM 998 O O . LYS A 1 124 ? -35.673 0.807 56.174 1.00 71.62 124 LYS A O 1
ATOM 1003 N N . GLU A 1 125 ? -37.851 0.352 56.477 1.00 66.12 125 GLU A N 1
ATOM 1004 C CA . GLU A 1 125 ? -38.114 -0.086 55.100 1.00 66.12 125 GLU A CA 1
ATOM 1005 C C . GLU A 1 125 ? -38.147 1.115 54.143 1.00 66.12 125 GLU A C 1
ATOM 1007 O O . GLU A 1 125 ? -37.500 1.091 53.099 1.00 66.12 125 GLU A O 1
ATOM 1012 N N . MET A 1 126 ? -38.816 2.203 54.538 1.00 63.09 126 MET A N 1
ATOM 1013 C CA . MET A 1 126 ? -38.793 3.491 53.837 1.00 63.09 126 MET A CA 1
ATOM 1014 C C . MET A 1 126 ? -37.372 4.049 53.677 1.00 63.09 126 MET A C 1
ATOM 1016 O O . MET A 1 126 ? -37.031 4.568 52.615 1.00 63.09 126 MET A O 1
ATOM 1020 N N . GLU A 1 127 ? -36.528 3.936 54.702 1.00 72.62 127 GLU A N 1
ATOM 1021 C CA . GLU A 1 127 ? -35.138 4.395 54.667 1.00 72.62 127 GLU A CA 1
ATOM 1022 C C . GLU A 1 127 ? -34.283 3.571 53.690 1.00 72.62 127 GLU A C 1
ATOM 1024 O O . GLU A 1 127 ? -33.561 4.148 52.872 1.00 72.62 127 GLU A O 1
ATOM 1029 N N . LEU A 1 128 ? -34.431 2.238 53.698 1.00 67.06 128 LEU A N 1
ATOM 1030 C CA . LEU A 1 128 ? -33.807 1.328 52.724 1.00 67.06 128 LEU A CA 1
ATOM 1031 C C . LEU A 1 128 ? -34.247 1.642 51.285 1.00 67.06 128 LEU A C 1
ATOM 1033 O O . LEU A 1 128 ? -33.417 1.733 50.379 1.00 67.06 128 LEU A O 1
ATOM 1037 N N . MET A 1 129 ? -35.542 1.878 51.080 1.00 62.47 129 MET A N 1
ATOM 1038 C CA . MET A 1 129 ? -36.121 2.202 49.773 1.00 62.47 129 MET A CA 1
ATOM 1039 C C . MET A 1 129 ? -35.646 3.571 49.253 1.00 62.47 129 MET A C 1
ATOM 1041 O O . MET A 1 129 ? -35.331 3.728 48.071 1.00 62.47 129 MET A O 1
ATOM 1045 N N . LYS A 1 130 ? -35.519 4.560 50.149 1.00 67.56 130 LYS A N 1
ATOM 1046 C CA . LYS A 1 130 ? -34.980 5.897 49.850 1.00 67.56 130 LYS A CA 1
ATOM 1047 C C . LYS A 1 130 ? -33.488 5.859 49.509 1.00 67.56 130 LYS A C 1
ATOM 1049 O O . LYS A 1 130 ? -33.035 6.681 48.709 1.00 67.56 130 LYS A O 1
ATOM 1054 N N . GLY A 1 131 ? -32.741 4.921 50.096 1.00 66.75 131 GLY A N 1
ATOM 1055 C CA . GLY A 1 131 ? -31.371 4.594 49.699 1.00 66.75 131 GLY A CA 1
ATOM 1056 C C . GLY A 1 131 ? -31.305 4.131 48.242 1.00 66.75 131 GLY A C 1
ATOM 1057 O O . GLY A 1 131 ? -30.631 4.769 47.436 1.00 66.75 131 GLY A O 1
ATOM 1058 N N . GLY A 1 132 ? -32.103 3.119 47.879 1.00 65.75 132 GLY A N 1
ATOM 1059 C CA . GLY A 1 132 ? -32.133 2.557 46.520 1.00 65.75 132 GLY A CA 1
ATOM 1060 C C . GLY A 1 132 ? -32.584 3.530 45.417 1.00 65.75 132 GLY A C 1
ATOM 1061 O O . GLY A 1 132 ? -32.074 3.479 44.300 1.00 65.75 132 GLY A O 1
ATOM 1062 N N . MET A 1 133 ? -33.483 4.481 45.713 1.00 68.06 133 MET A N 1
ATOM 1063 C CA . MET A 1 133 ? -33.915 5.505 44.740 1.00 68.06 133 MET A CA 1
ATOM 1064 C C . MET A 1 133 ? -32.778 6.415 44.251 1.00 68.06 133 MET A C 1
ATOM 1066 O O . MET A 1 133 ? -32.801 6.865 43.104 1.00 68.06 133 MET A O 1
ATOM 1070 N N . LYS A 1 134 ? -31.789 6.716 45.102 1.00 71.25 134 LYS A N 1
ATOM 1071 C CA . LYS A 1 134 ? -30.656 7.571 44.712 1.00 71.25 134 LYS A CA 1
ATOM 1072 C C . LYS A 1 134 ? -29.706 6.850 43.761 1.00 71.25 134 LYS A C 1
ATOM 1074 O O . LYS A 1 134 ? -29.223 7.467 42.813 1.00 71.25 134 LYS A O 1
ATOM 1079 N N . ASP A 1 135 ? -29.486 5.559 43.987 1.00 73.88 135 ASP A N 1
ATOM 1080 C CA . ASP A 1 135 ? -28.652 4.728 43.121 1.00 73.88 135 ASP A CA 1
ATOM 1081 C C . ASP A 1 135 ? -29.319 4.501 41.755 1.00 73.88 135 ASP A C 1
ATOM 1083 O O . ASP A 1 135 ? -28.647 4.582 40.729 1.00 73.88 135 ASP A O 1
ATOM 1087 N N . HIS A 1 136 ? -30.650 4.360 41.721 1.00 74.44 136 HIS A N 1
ATOM 1088 C CA . HIS A 1 136 ? -31.444 4.309 40.487 1.00 74.44 136 HIS A CA 1
ATOM 1089 C C . HIS A 1 136 ? -31.309 5.589 39.643 1.00 74.44 136 HIS A C 1
ATOM 1091 O O . HIS A 1 136 ? -30.895 5.519 38.488 1.00 74.44 136 HIS A O 1
ATOM 1097 N N . ALA A 1 137 ? -31.573 6.766 40.224 1.00 77.62 137 ALA A N 1
ATOM 1098 C CA . ALA A 1 137 ? -31.448 8.041 39.508 1.00 77.62 137 ALA A CA 1
ATOM 1099 C C . ALA A 1 137 ? -30.011 8.289 39.007 1.00 77.62 137 ALA A C 1
ATOM 1101 O O . ALA A 1 137 ? -29.799 8.840 37.925 1.00 77.62 137 ALA A O 1
ATOM 1102 N N . ARG A 1 138 ? -29.009 7.853 39.782 1.00 79.19 138 ARG A N 1
ATOM 1103 C CA . ARG A 1 138 ? -27.597 7.913 39.389 1.00 79.19 138 ARG A CA 1
ATOM 1104 C C . ARG A 1 138 ? -27.285 6.969 38.223 1.00 79.19 138 ARG A C 1
ATOM 1106 O O . ARG A 1 138 ? -26.557 7.373 37.322 1.00 79.19 138 ARG A O 1
ATOM 1113 N N . ALA A 1 139 ? -27.817 5.748 38.224 1.00 80.50 139 ALA A N 1
ATOM 1114 C CA . ALA A 1 139 ? -27.643 4.792 37.133 1.00 80.50 139 ALA A CA 1
ATOM 1115 C C . ALA A 1 139 ? -28.317 5.274 35.835 1.00 80.50 139 ALA A C 1
ATOM 1117 O O . ALA A 1 139 ? -27.676 5.257 34.785 1.00 80.50 139 ALA A O 1
ATOM 1118 N N . GLU A 1 140 ? -29.553 5.788 35.901 1.00 79.44 140 GLU A N 1
ATOM 1119 C CA . GLU A 1 140 ? -30.262 6.339 34.732 1.00 79.44 140 GLU A CA 1
ATOM 1120 C C . GLU A 1 140 ? -29.498 7.498 34.075 1.00 79.44 140 GLU A C 1
ATOM 1122 O O . GLU A 1 140 ? -29.439 7.584 32.849 1.00 79.44 140 GLU A O 1
ATOM 1127 N N . ALA A 1 141 ? -28.846 8.353 34.869 1.00 85.75 141 ALA A N 1
ATOM 1128 C CA . ALA A 1 141 ? -28.037 9.455 34.351 1.00 85.75 141 ALA A CA 1
ATOM 1129 C C . ALA A 1 141 ? -26.723 9.004 33.676 1.00 85.75 141 ALA A C 1
ATOM 1131 O O . ALA A 1 141 ? -26.184 9.733 32.843 1.00 85.75 141 ALA A O 1
ATOM 1132 N N . LEU A 1 142 ? -26.187 7.827 34.029 1.00 86.31 142 LEU A N 1
ATOM 1133 C CA . LEU A 1 142 ? -24.911 7.314 33.507 1.00 86.31 142 LEU A CA 1
ATOM 1134 C C . LEU A 1 142 ? -25.056 6.515 32.206 1.00 86.31 142 LEU A C 1
ATOM 1136 O O . LEU A 1 142 ? -24.097 6.453 31.436 1.00 86.31 142 LEU A O 1
ATOM 1140 N N . ILE A 1 143 ? -26.232 5.945 31.934 1.00 85.12 143 ILE A N 1
ATOM 1141 C CA . ILE A 1 143 ? -26.470 5.090 30.761 1.00 85.12 143 ILE A CA 1
ATOM 1142 C C . ILE A 1 143 ? -26.291 5.842 29.430 1.00 85.12 143 ILE A C 1
ATOM 1144 O O . ILE A 1 143 ? -25.488 5.370 28.626 1.00 85.12 143 ILE A O 1
ATOM 1148 N N . PRO A 1 144 ? -26.924 7.010 29.176 1.00 89.75 144 PRO A N 1
ATOM 1149 C CA . PRO A 1 144 ? -26.764 7.697 27.890 1.00 89.75 144 PRO A CA 1
ATOM 1150 C C . PRO A 1 144 ? -25.310 8.111 27.583 1.00 89.75 144 PRO A C 1
ATOM 1152 O O . PRO A 1 144 ? -24.860 7.910 26.455 1.00 89.75 144 PRO A O 1
ATOM 1155 N N . PRO A 1 145 ? -24.519 8.628 28.551 1.00 87.19 145 PRO A N 1
ATOM 1156 C CA . PRO A 1 145 ? -23.094 8.876 28.337 1.00 87.19 145 PRO A CA 1
ATOM 1157 C C . PRO A 1 145 ? -22.263 7.624 28.030 1.00 87.19 145 PRO A C 1
ATOM 1159 O O . PRO A 1 145 ? -21.319 7.719 27.250 1.00 87.19 145 PRO A O 1
ATOM 1162 N N . ILE A 1 146 ? -22.548 6.481 28.669 1.00 82.56 146 ILE A N 1
ATOM 1163 C CA . ILE A 1 146 ? -21.834 5.217 28.408 1.00 82.56 146 ILE A CA 1
ATOM 1164 C C . ILE A 1 146 ? -22.185 4.696 27.009 1.00 82.56 146 ILE A C 1
ATOM 1166 O O . ILE A 1 146 ? -21.289 4.338 26.248 1.00 82.56 146 ILE A O 1
ATOM 1170 N N . ASP A 1 147 ? -23.469 4.727 26.650 1.00 82.25 147 ASP A N 1
ATOM 1171 C CA . ASP A 1 147 ? -23.973 4.303 25.342 1.00 82.25 147 ASP A CA 1
ATOM 1172 C C . ASP A 1 147 ? -23.355 5.130 24.203 1.00 82.25 147 ASP A C 1
ATOM 1174 O O . ASP A 1 147 ? -22.828 4.581 23.239 1.00 82.25 147 ASP A O 1
ATOM 1178 N N . GLY A 1 148 ? -23.266 6.454 24.377 1.00 85.06 148 GLY A N 1
ATOM 1179 C CA . GLY A 1 148 ? -22.591 7.331 23.418 1.00 85.06 148 GLY A CA 1
ATOM 1180 C C . GLY A 1 148 ? -21.102 7.010 23.223 1.00 85.06 148 GLY A C 1
ATOM 1181 O O . GLY A 1 148 ? -20.608 7.062 22.097 1.00 85.06 148 GLY A O 1
ATOM 1182 N N . ARG A 1 149 ? -20.378 6.628 24.288 1.00 87.19 149 ARG A N 1
ATOM 1183 C CA . ARG A 1 149 ? -18.969 6.194 24.177 1.00 87.19 149 ARG A CA 1
ATOM 1184 C C . ARG A 1 149 ? -18.843 4.864 23.433 1.00 87.19 149 ARG A C 1
ATOM 1186 O O . ARG A 1 149 ? -17.958 4.727 22.595 1.00 87.19 149 ARG A O 1
ATOM 1193 N N . ILE A 1 150 ? -19.753 3.923 23.694 1.00 82.06 150 ILE A N 1
ATOM 1194 C CA . ILE A 1 150 ? -19.833 2.642 22.979 1.00 82.06 150 ILE A CA 1
ATOM 1195 C C . ILE A 1 150 ? -20.229 2.834 21.511 1.00 82.06 150 ILE A C 1
ATOM 1197 O O . ILE A 1 150 ? -19.846 2.033 20.666 1.00 82.06 150 ILE A O 1
ATOM 1201 N N . GLN A 1 151 ? -20.976 3.880 21.170 1.00 83.25 151 GLN A N 1
ATOM 1202 C CA . GLN A 1 151 ? -21.312 4.148 19.779 1.00 83.25 151 GLN A CA 1
ATOM 1203 C C . GLN A 1 151 ? -20.142 4.753 18.999 1.00 83.25 151 GLN A C 1
ATOM 1205 O O . GLN A 1 151 ? -19.895 4.321 17.877 1.00 83.25 151 GLN A O 1
ATOM 1210 N N . GLY A 1 152 ? -19.377 5.668 19.606 1.00 83.69 152 GLY A N 1
ATOM 1211 C CA . GLY A 1 152 ? -18.178 6.250 18.979 1.00 83.69 152 GLY A CA 1
ATOM 1212 C C . GLY A 1 152 ? -17.082 5.222 18.676 1.00 83.69 152 GLY A C 1
ATOM 1213 O O . GLY A 1 152 ? -16.227 5.423 17.822 1.00 83.69 152 GLY A O 1
ATOM 1214 N N . PHE A 1 153 ? -17.144 4.067 19.330 1.00 77.19 153 PHE A N 1
ATOM 1215 C CA . PHE A 1 153 ? -16.326 2.909 19.011 1.00 77.19 153 PHE A CA 1
ATOM 1216 C C . PHE A 1 153 ? -16.606 2.318 17.612 1.00 77.19 153 PHE A C 1
ATOM 1218 O O . PHE A 1 153 ? -15.721 1.764 16.961 1.00 77.19 153 PHE A O 1
ATOM 1225 N N . TRP A 1 154 ? -17.822 2.476 17.097 1.00 77.06 154 TRP A N 1
ATOM 1226 C CA . TRP A 1 154 ? -18.185 2.037 15.748 1.00 77.06 154 TRP A CA 1
ATOM 1227 C C . TRP A 1 154 ? -17.887 3.081 14.664 1.00 77.06 154 TRP A C 1
ATOM 1229 O O . TRP A 1 154 ? -18.158 2.819 13.489 1.00 77.06 154 TRP A O 1
ATOM 1239 N N . ASP A 1 155 ? -17.322 4.238 15.025 1.00 82.88 155 ASP A N 1
ATOM 1240 C CA . ASP A 1 155 ? -16.942 5.257 14.051 1.00 82.88 155 ASP A CA 1
ATOM 1241 C C . ASP A 1 155 ? -15.820 4.742 13.128 1.00 82.88 155 ASP A C 1
ATOM 1243 O O . ASP A 1 155 ? -14.888 4.063 13.578 1.00 82.88 155 ASP A O 1
ATOM 1247 N N . PRO A 1 156 ? -15.865 5.056 11.818 1.00 74.69 156 PRO A N 1
ATOM 1248 C CA . PRO A 1 156 ? -14.826 4.642 10.887 1.00 74.69 156 PRO A CA 1
ATOM 1249 C C . PRO A 1 156 ? -13.445 5.145 11.317 1.00 74.69 156 PRO A C 1
ATOM 1251 O O . PRO A 1 156 ? -13.245 6.332 11.578 1.00 74.69 156 PRO A O 1
ATOM 1254 N N . ILE A 1 157 ? -12.462 4.244 11.325 1.00 68.12 157 ILE A N 1
ATOM 1255 C CA . ILE A 1 157 ? -11.070 4.589 11.614 1.00 68.12 157 ILE A CA 1
ATOM 1256 C C . ILE A 1 157 ? -10.571 5.519 10.506 1.00 68.12 157 ILE A C 1
ATOM 1258 O O . ILE A 1 157 ? -10.453 5.107 9.349 1.00 68.12 157 ILE A O 1
ATOM 1262 N N . LEU A 1 158 ? -10.247 6.764 10.860 1.00 63.66 158 LEU A N 1
ATOM 1263 C CA . LEU A 1 158 ? -9.551 7.683 9.964 1.00 63.66 158 LEU A CA 1
ATOM 1264 C C . LEU A 1 158 ? -8.127 7.166 9.751 1.00 63.66 158 LEU A C 1
ATOM 1266 O O . LEU A 1 158 ? -7.216 7.439 10.530 1.00 63.66 158 LEU A O 1
ATOM 1270 N N . VAL A 1 159 ? -7.940 6.381 8.695 1.00 54.81 159 VAL A N 1
ATOM 1271 C CA . VAL A 1 159 ? -6.609 6.026 8.213 1.00 54.81 159 VAL A CA 1
ATOM 1272 C C . VAL A 1 159 ? -6.053 7.266 7.520 1.00 54.81 159 VAL A C 1
ATOM 1274 O O . VAL A 1 159 ? -6.591 7.694 6.498 1.00 54.81 159 VAL A O 1
ATOM 1277 N N . SER A 1 160 ? -5.009 7.873 8.091 1.00 53.84 160 SER A N 1
ATOM 1278 C CA . SER A 1 160 ? -4.289 8.969 7.440 1.00 53.84 160 SER A CA 1
ATOM 1279 C C . SER A 1 160 ? -3.886 8.544 6.023 1.00 53.84 160 SER A C 1
ATOM 1281 O O . SER A 1 160 ? -3.319 7.457 5.863 1.00 53.84 160 SER A O 1
ATOM 1283 N N . PRO A 1 161 ? -4.161 9.360 4.989 1.00 53.53 161 PRO A N 1
ATOM 1284 C CA . PRO A 1 161 ? -3.688 9.092 3.642 1.00 53.53 161 PRO A CA 1
ATOM 1285 C C . PRO A 1 161 ? -2.182 9.357 3.611 1.00 53.53 161 PRO A C 1
ATOM 1287 O O . PRO A 1 161 ? -1.725 10.447 3.269 1.00 53.53 161 PRO A O 1
ATOM 1290 N N . ASP A 1 162 ? -1.390 8.378 4.029 1.00 44.47 162 ASP A N 1
ATOM 1291 C CA . ASP A 1 162 ? 0.055 8.513 3.988 1.00 44.47 162 ASP A CA 1
ATOM 1292 C C . ASP A 1 162 ? 0.558 8.331 2.546 1.00 44.47 162 ASP A C 1
ATOM 1294 O O . ASP A 1 162 ? 0.546 7.237 1.989 1.00 44.47 162 ASP A O 1
ATOM 1298 N N . THR A 1 163 ? 1.123 9.426 2.025 1.00 44.16 163 THR A N 1
ATOM 1299 C CA . THR A 1 163 ? 2.057 9.530 0.886 1.00 44.16 163 THR A CA 1
ATOM 1300 C C . THR A 1 163 ? 1.446 9.488 -0.522 1.00 44.16 163 THR A C 1
ATOM 1302 O O . THR A 1 163 ? 1.446 8.461 -1.188 1.00 44.16 163 THR A O 1
ATOM 1305 N N . ILE A 1 164 ? 1.004 10.673 -0.964 1.00 46.00 164 ILE A N 1
ATOM 1306 C CA . ILE A 1 164 ? 1.223 11.287 -2.289 1.00 46.00 164 ILE A CA 1
ATOM 1307 C C . ILE A 1 164 ? 1.216 10.304 -3.470 1.00 46.00 164 ILE A C 1
ATOM 1309 O O . ILE A 1 164 ? 2.199 9.614 -3.739 1.00 46.00 164 ILE A O 1
ATOM 1313 N N . GLU A 1 165 ? 0.135 10.357 -4.244 1.00 42.22 165 GLU A N 1
ATOM 1314 C CA . GLU A 1 165 ? 0.115 9.960 -5.647 1.00 42.22 165 GLU A CA 1
ATOM 1315 C C . GLU A 1 165 ? 1.238 10.701 -6.390 1.00 42.22 165 GLU A C 1
ATOM 1317 O O . GLU A 1 165 ? 1.115 11.876 -6.739 1.00 42.22 165 GLU A O 1
ATOM 1322 N N . THR A 1 166 ? 2.376 10.043 -6.620 1.00 38.03 166 THR A N 1
ATOM 1323 C CA . THR A 1 166 ? 3.344 10.513 -7.612 1.00 38.03 166 THR A CA 1
ATOM 1324 C C . THR A 1 166 ? 2.749 10.220 -8.984 1.00 38.03 166 THR A C 1
ATOM 1326 O O . THR A 1 166 ? 3.047 9.204 -9.613 1.00 38.03 166 THR A O 1
ATOM 1329 N N . THR A 1 167 ? 1.864 11.111 -9.428 1.00 39.78 167 THR A N 1
ATOM 1330 C CA . THR A 1 167 ? 1.402 11.228 -10.809 1.00 39.78 167 THR A CA 1
ATOM 1331 C C . THR A 1 167 ? 2.628 11.415 -11.695 1.00 39.78 167 THR A C 1
ATOM 1333 O O . THR A 1 167 ? 3.124 12.520 -11.891 1.00 39.78 167 THR A O 1
ATOM 1336 N N . THR A 1 168 ? 3.176 10.310 -12.195 1.00 42.56 168 THR A N 1
ATOM 1337 C CA . THR A 1 168 ? 4.074 10.351 -13.344 1.00 42.56 168 THR A CA 1
ATOM 1338 C C . THR A 1 168 ? 3.159 10.446 -14.554 1.00 42.56 168 THR A C 1
ATOM 1340 O O . THR A 1 168 ? 2.596 9.443 -14.987 1.00 42.56 168 THR A O 1
ATOM 1343 N N . GLU A 1 169 ? 2.947 11.667 -15.045 1.00 40.72 169 GLU A N 1
ATOM 1344 C CA . GLU A 1 169 ? 2.336 11.917 -16.348 1.00 40.72 169 GLU A CA 1
ATOM 1345 C C . GLU A 1 169 ? 3.181 11.221 -17.423 1.00 40.72 169 GLU A C 1
ATOM 1347 O O . GLU A 1 169 ? 4.201 11.734 -17.880 1.00 40.72 169 GLU A O 1
ATOM 1352 N N . PHE A 1 170 ? 2.777 10.013 -17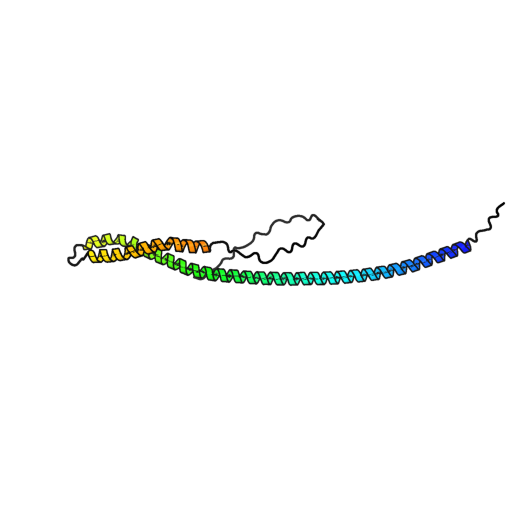.809 1.00 36.88 170 PHE A N 1
ATOM 1353 C CA . PHE A 1 170 ? 3.273 9.371 -19.015 1.00 36.88 170 PHE A CA 1
ATOM 1354 C C . PHE A 1 170 ? 2.330 9.764 -20.152 1.00 36.88 170 PHE A C 1
ATOM 1356 O O . PHE A 1 170 ? 1.206 9.272 -20.248 1.00 36.88 170 PHE A O 1
ATOM 1363 N N . SER A 1 171 ? 2.757 10.716 -20.982 1.00 52.41 171 SER A N 1
ATOM 1364 C CA . SER A 1 171 ? 1.991 11.132 -22.154 1.00 52.41 171 SER A CA 1
ATOM 1365 C C . SER A 1 171 ? 2.100 10.072 -23.256 1.00 52.41 171 SER A C 1
ATOM 1367 O O . SER A 1 171 ? 3.206 9.805 -23.724 1.00 52.41 171 SER A O 1
ATOM 1369 N N . GLY A 1 172 ? 0.953 9.562 -23.711 1.00 44.31 172 GLY A N 1
ATOM 1370 C CA . GLY A 1 172 ? 0.750 9.045 -25.069 1.00 44.31 172 GLY A CA 1
ATOM 1371 C C . GLY A 1 172 ? 1.142 7.587 -25.316 1.00 44.31 172 GLY A C 1
ATOM 1372 O O . GLY A 1 172 ? 2.300 7.283 -25.567 1.00 44.31 172 GLY A O 1
ATOM 1373 N N . ASP A 1 173 ? 0.165 6.682 -25.336 1.00 37.41 173 ASP A N 1
ATOM 1374 C CA . ASP A 1 173 ? -0.557 6.307 -26.567 1.00 37.41 173 ASP A CA 1
ATOM 1375 C C . ASP A 1 173 ? -1.492 5.121 -26.261 1.00 37.41 173 ASP A C 1
ATOM 1377 O O . ASP A 1 173 ? -1.116 4.151 -25.599 1.00 37.41 173 ASP A O 1
ATOM 1381 N N . CYS A 1 174 ? -2.749 5.239 -26.673 1.00 44.94 174 CYS A N 1
ATOM 1382 C CA . CYS A 1 174 ? -3.833 4.329 -26.334 1.00 44.94 174 CYS A CA 1
ATOM 1383 C C . CYS A 1 174 ? -3.875 3.132 -27.293 1.00 44.94 174 CYS A C 1
ATOM 1385 O O . CYS A 1 174 ? -4.449 3.196 -28.375 1.00 44.94 174 CYS A O 1
ATOM 1387 N N . GLY A 1 175 ? -3.332 1.999 -26.847 1.00 46.31 175 GLY A N 1
ATOM 1388 C CA . GLY A 1 175 ? -3.671 0.687 -27.391 1.00 46.31 175 GLY A CA 1
ATOM 1389 C C . GLY A 1 175 ? -4.848 0.086 -26.628 1.00 46.31 175 GLY A C 1
ATOM 1390 O O . GLY A 1 175 ? -4.690 -0.351 -25.492 1.00 46.31 175 GLY A O 1
ATOM 1391 N N . GLU A 1 176 ? -6.019 0.100 -27.254 1.00 54.00 176 GLU A N 1
ATOM 1392 C CA . GLU A 1 176 ? -7.240 -0.609 -26.867 1.00 54.00 176 GLU A CA 1
ATOM 1393 C C . GLU A 1 176 ? -6.944 -2.074 -26.495 1.00 54.00 176 GLU A C 1
ATOM 1395 O O . GLU A 1 176 ? -6.480 -2.854 -27.326 1.00 54.00 176 GLU A O 1
ATOM 1400 N N . VAL A 1 177 ? -7.190 -2.450 -25.236 1.00 49.44 177 VAL A N 1
ATOM 1401 C CA . VAL A 1 177 ? -7.190 -3.853 -24.800 1.00 49.44 177 VAL A CA 1
ATOM 1402 C C . VAL A 1 177 ? -8.414 -4.089 -23.925 1.00 49.44 177 VAL A C 1
ATOM 1404 O O . VAL A 1 177 ? -8.666 -3.360 -22.964 1.00 49.44 177 VAL A O 1
ATOM 1407 N N . ASP A 1 178 ? -9.181 -5.100 -24.324 1.00 47.78 178 ASP A N 1
ATOM 1408 C CA . ASP A 1 178 ? -10.473 -5.498 -23.786 1.00 47.78 178 ASP A CA 1
ATOM 1409 C C . ASP A 1 178 ? -10.527 -5.566 -22.257 1.00 47.78 178 ASP A C 1
ATOM 1411 O O . ASP A 1 178 ? -9.683 -6.161 -21.581 1.00 47.78 178 ASP A O 1
ATOM 1415 N N . ARG A 1 179 ? -11.604 -4.986 -21.722 1.00 52.44 179 ARG A N 1
ATOM 1416 C CA . ARG A 1 179 ? -11.986 -5.076 -20.314 1.00 52.44 179 ARG A CA 1
ATOM 1417 C C . ARG A 1 179 ? -12.259 -6.535 -19.957 1.00 52.44 179 ARG A C 1
ATOM 1419 O O . ARG A 1 179 ? -13.221 -7.114 -20.456 1.00 52.44 179 ARG A O 1
ATOM 1426 N N . HIS A 1 180 ? -11.497 -7.087 -19.016 1.00 41.59 180 HIS A N 1
ATOM 1427 C CA . HIS A 1 180 ? -11.961 -8.229 -18.237 1.00 41.59 180 HIS A CA 1
ATOM 1428 C C . HIS A 1 180 ? -12.533 -7.737 -16.908 1.00 41.59 180 HIS A C 1
ATOM 1430 O O . HIS A 1 180 ? -11.939 -6.904 -16.226 1.00 41.59 180 HIS A O 1
ATOM 1436 N N . ALA A 1 181 ? -13.735 -8.225 -16.623 1.00 41.12 181 ALA A N 1
ATOM 1437 C CA . ALA A 1 181 ? -14.601 -7.825 -15.531 1.00 41.12 181 ALA A CA 1
ATOM 1438 C C . ALA A 1 181 ? -13.960 -7.946 -14.140 1.00 41.12 181 ALA A C 1
ATOM 1440 O O . ALA A 1 181 ? -13.117 -8.808 -13.889 1.00 41.12 181 ALA A O 1
ATOM 1441 N N . ASP A 1 182 ? -14.451 -7.070 -13.266 1.00 51.88 182 ASP A N 1
ATOM 1442 C CA . ASP A 1 182 ? -14.308 -7.022 -11.817 1.00 51.88 182 ASP A CA 1
ATOM 1443 C C . ASP A 1 182 ? -13.952 -8.343 -11.126 1.00 51.88 182 ASP A C 1
ATOM 1445 O O . ASP A 1 182 ? -14.678 -9.335 -11.185 1.00 51.88 182 ASP A O 1
ATOM 1449 N N . ALA A 1 183 ? -12.893 -8.278 -10.323 1.00 44.31 183 ALA A N 1
ATOM 1450 C CA . ALA A 1 183 ? -12.694 -9.158 -9.180 1.00 44.31 183 ALA A CA 1
ATOM 1451 C C . ALA A 1 183 ? -12.155 -8.352 -7.985 1.00 44.31 183 ALA A C 1
ATOM 1453 O O . ALA A 1 183 ? -11.165 -8.723 -7.362 1.00 44.31 183 ALA A O 1
ATOM 1454 N N . PHE A 1 184 ? -12.798 -7.225 -7.662 1.00 41.34 184 PHE A N 1
ATOM 1455 C CA . PHE A 1 184 ? -12.613 -6.539 -6.378 1.00 41.34 184 PHE A CA 1
ATOM 1456 C C . PHE A 1 184 ? -13.833 -6.814 -5.490 1.00 41.34 184 PHE A C 1
ATOM 1458 O O . PHE A 1 184 ? -14.653 -5.947 -5.213 1.00 41.34 184 PHE A O 1
ATOM 1465 N N . GLY A 1 185 ? -14.008 -8.083 -5.119 1.00 52.31 185 GLY A N 1
ATOM 1466 C CA . GLY A 1 185 ? -15.212 -8.553 -4.431 1.00 52.31 185 GLY A CA 1
ATOM 1467 C C . GLY A 1 185 ? -15.042 -9.921 -3.776 1.00 52.31 185 GLY A C 1
ATOM 1468 O O . GLY A 1 185 ? -15.855 -10.806 -3.998 1.00 52.31 185 GLY A O 1
ATOM 1469 N N . ALA A 1 186 ? -13.960 -10.117 -3.022 1.00 40.53 186 ALA A N 1
ATOM 1470 C CA . ALA A 1 186 ? -13.718 -11.276 -2.154 1.00 40.53 186 ALA A CA 1
ATOM 1471 C C . ALA A 1 186 ? -12.502 -10.931 -1.268 1.00 40.53 186 ALA A C 1
ATOM 1473 O O . ALA A 1 186 ? -11.477 -10.530 -1.800 1.00 40.53 186 ALA A O 1
ATOM 1474 N N . SER A 1 187 ? -12.463 -10.990 0.060 1.00 45.84 187 SER A N 1
ATOM 1475 C CA . SER A 1 187 ? -13.384 -11.456 1.087 1.00 45.84 187 SER A CA 1
ATOM 1476 C C . SER A 1 187 ? -12.934 -10.800 2.402 1.00 45.84 187 SER A C 1
ATOM 1478 O O . SER A 1 187 ? -11.780 -10.956 2.793 1.00 45.84 187 SER A O 1
ATOM 1480 N N . LEU A 1 188 ? -13.827 -10.100 3.106 1.00 39.91 188 LEU A N 1
ATOM 1481 C CA . LEU A 1 188 ? -13.674 -9.784 4.538 1.00 39.91 188 LEU A CA 1
ATOM 1482 C C . LEU A 1 188 ? -14.694 -10.590 5.357 1.00 39.91 188 LEU A C 1
ATOM 1484 O O . LEU A 1 188 ? -15.360 -10.071 6.241 1.00 39.91 188 LEU A O 1
ATOM 1488 N N . SER A 1 189 ? -14.831 -11.875 5.035 1.00 48.84 189 SER A N 1
ATOM 1489 C CA . SER A 1 189 ? -15.484 -12.859 5.898 1.00 48.84 189 SER A CA 1
ATOM 1490 C C . SER A 1 189 ? -14.393 -13.816 6.362 1.00 48.84 189 SER A C 1
ATOM 1492 O O . SER A 1 189 ? -14.147 -14.863 5.772 1.00 48.84 189 SER A O 1
ATOM 1494 N N . GLY A 1 190 ? -13.624 -13.352 7.343 1.00 40.47 190 GLY A N 1
ATOM 1495 C CA . GLY A 1 190 ? -12.780 -14.203 8.164 1.00 40.47 190 GLY A CA 1
ATOM 1496 C C . GLY A 1 190 ? -13.384 -14.180 9.555 1.00 40.47 190 GLY A C 1
ATOM 1497 O O . GLY A 1 190 ? -13.446 -13.113 10.162 1.00 40.47 190 GLY A O 1
ATOM 1498 N N . ASP A 1 191 ? -13.878 -15.324 10.015 1.00 47.00 191 ASP A N 1
ATOM 1499 C CA . ASP A 1 191 ? -14.462 -15.476 11.342 1.00 47.00 191 ASP A CA 1
ATOM 1500 C C . ASP A 1 191 ? -13.433 -15.084 12.408 1.00 47.00 191 ASP A C 1
ATOM 1502 O O . ASP A 1 191 ? -12.410 -15.748 12.600 1.00 47.00 191 ASP A O 1
ATOM 1506 N N . PHE A 1 192 ? -13.700 -13.981 13.104 1.00 43.38 192 PHE A N 1
ATOM 1507 C CA . PHE A 1 192 ? -12.989 -13.636 14.324 1.00 43.38 192 PHE A CA 1
ATOM 1508 C C . PHE A 1 192 ? -13.549 -14.513 15.442 1.00 43.38 192 PHE A C 1
ATOM 1510 O O . PHE A 1 192 ? -14.597 -14.222 16.015 1.00 43.38 192 PHE A O 1
ATOM 1517 N N . TYR A 1 193 ? -12.856 -15.611 15.738 1.00 51.44 193 TYR A N 1
ATOM 1518 C CA . TYR A 1 193 ? -13.086 -16.350 16.971 1.00 51.44 193 TYR A CA 1
ATOM 1519 C C . TYR A 1 193 ? -12.645 -15.470 18.142 1.00 51.44 193 TYR A C 1
ATOM 1521 O O . TYR A 1 193 ? -11.454 -15.237 18.344 1.00 51.44 193 TYR A O 1
ATOM 1529 N N . PHE A 1 194 ? -13.619 -14.968 18.894 1.00 42.25 194 PHE A N 1
ATOM 1530 C CA . PHE A 1 194 ? -13.386 -14.446 20.232 1.00 42.25 194 PHE A CA 1
ATOM 1531 C C . PHE A 1 194 ? -13.427 -15.633 21.194 1.00 42.25 194 PHE A C 1
ATOM 1533 O O . PHE A 1 194 ? -14.453 -16.308 21.303 1.00 42.25 194 PHE A O 1
ATOM 1540 N N . GLU A 1 195 ? -12.301 -15.924 21.847 1.00 51.84 195 GLU A N 1
ATOM 1541 C CA . GLU A 1 195 ? -12.318 -16.804 23.016 1.00 51.84 195 GLU A CA 1
ATOM 1542 C C . GLU A 1 195 ? -13.067 -16.107 24.176 1.00 51.84 195 GLU A C 1
ATOM 1544 O O . GLU A 1 195 ? -12.993 -14.876 24.265 1.00 51.84 195 GLU A O 1
ATOM 1549 N N . PRO A 1 196 ? -13.816 -16.859 25.012 1.00 51.88 196 PRO A N 1
ATOM 1550 C CA . PRO A 1 196 ? -14.704 -16.315 26.049 1.00 51.88 196 PRO A CA 1
ATOM 1551 C C . PRO A 1 196 ? -14.025 -15.488 27.148 1.00 51.88 196 PRO A C 1
ATOM 1553 O O . PRO A 1 196 ? -12.884 -15.828 27.537 1.00 51.88 196 PRO A O 1
#

Foldseek 3Di:
DDDDDDDPPVVVVVVVVVVVVVVVVVVVVVVVVVVVVVVVVVVVVVVVVVVVVVVVVVVVVVVVVVVVVVVVVVVVVVVVLVVVLVVLVVLLVVLVVLQVVLVVVVVCVVVVVVPPDPPDDVVVVVVVNVVSVVSNVVSVVVNVVSVVVNVVSPDDDPDPPPDDDPPPPPDDDDDDDDDDDDDPDDDPPDDDDDDD

Mean predicted aligned error: 18.17 Å

Nearest PDB structures (foldseek):
  4ilo-assembly1_A  TM=6.978E-01  e=4.321E+00  Chlamydia trachomatis L2/434/Bu
  3l4q-assembly2_D  TM=5.198E-01  e=5.272E+00  Bos taurus

Organism: Brassica cretica (NCBI:txid69181)

Secondary structure (DSSP, 8-state):
----PPP-HHHHHHHHHHHHHHHHHHHHHHHHHHHHHHHHHHHHHHHHHHHHHHHHHHHHHHHHHHHHHHHHHHHHHHHHHHHHHHHHHHHHHHHHHHHHHHHHGGGGGGTGGGTTSTT--HHHHHHHHHHHHHHHHHHHHHHHHHHHHHHHTTS-------S--------------PPPP---------------